Protein AF-A0A161JR13-F1 (afdb_monomer_lite)

Secondary structure (DSSP, 8-state):
----PPPHHHHHTSSS-HHHHHHHHHHHHTT---HHHHTTT--HHHHHHHHHHHHTT--HHHHSSSS-HHHHHHHHHHHHTT--GGGGGGTSPPTT------HHHHHHHHHHHTTS--TT--GGGS-GGGHHHHHHHHHTT---HHHHTTGGG--HHHHHHHHHHHHTT---HHHHTTSS-HHHHHHHHHTTTTS-HHHHHHHT--TTS-HHHHHHHHHHHHHT-HHHHT-B-TTS-BSS-HHHHHHHHHHHHHT--GGGT--TTS-HHHHHHHHHHHHHHHHHHHHHTTTS--------PPP-

Organism: Bacillus thuringiensis subsp. israelensis (NCBI:txid1430)

Structure (mmCIF, N/CA/C/O backbone):
data_AF-A0A161JR13-F1
#
_entry.id   AF-A0A161JR13-F1
#
loop_
_atom_site.group_PDB
_atom_site.id
_atom_site.type_symbol
_atom_site.label_atom_id
_atom_site.label_alt_id
_atom_site.label_comp_id
_atom_site.label_asym_id
_atom_site.label_entity_id
_atom_site.label_seq_id
_atom_site.pdbx_PDB_ins_code
_atom_site.Cartn_x
_atom_site.Cartn_y
_atom_site.Cartn_z
_atom_site.occupancy
_atom_site.B_iso_or_equiv
_atom_site.auth_seq_id
_atom_site.auth_comp_id
_atom_site.auth_asym_id
_atom_site.auth_atom_id
_atom_site.pdbx_PDB_model_num
ATOM 1 N N . MET A 1 1 ? 29.894 13.224 -41.207 1.00 33.03 1 MET A N 1
ATOM 2 C CA . MET A 1 1 ? 31.017 12.339 -41.587 1.00 33.03 1 MET A CA 1
ATOM 3 C C . MET A 1 1 ? 30.512 10.911 -41.505 1.00 33.03 1 MET A C 1
ATOM 5 O O . MET A 1 1 ? 30.133 10.493 -40.419 1.00 33.03 1 MET A O 1
ATOM 9 N N . SER A 1 2 ? 30.407 10.229 -42.647 1.00 42.47 2 SER A N 1
ATOM 10 C CA . SER A 1 2 ? 29.948 8.837 -42.733 1.00 42.47 2 SER A CA 1
ATOM 11 C C . SER A 1 2 ? 30.918 7.950 -41.955 1.00 42.47 2 SER A C 1
ATOM 13 O O . SER A 1 2 ? 32.091 7.878 -42.321 1.00 42.47 2 SER A O 1
ATOM 15 N N . ARG A 1 3 ? 30.473 7.347 -40.848 1.00 52.91 3 ARG A N 1
ATOM 16 C CA . ARG A 1 3 ? 31.276 6.344 -40.135 1.00 52.91 3 ARG A CA 1
ATOM 17 C C . ARG A 1 3 ? 31.379 5.094 -41.019 1.00 52.91 3 ARG A C 1
ATOM 19 O O . ARG A 1 3 ? 30.402 4.784 -41.701 1.00 52.91 3 ARG A O 1
ATOM 26 N N . PRO A 1 4 ? 32.536 4.416 -41.070 1.00 52.09 4 PRO A N 1
ATOM 27 C CA . PRO A 1 4 ? 32.671 3.210 -41.871 1.00 52.09 4 PRO A CA 1
ATOM 28 C C . PRO A 1 4 ? 31.849 2.097 -41.215 1.00 52.09 4 PRO A C 1
ATOM 30 O O . PRO A 1 4 ? 32.195 1.610 -40.141 1.00 52.09 4 PRO A O 1
ATOM 33 N N . THR A 1 5 ? 30.741 1.722 -41.847 1.00 67.44 5 THR A N 1
ATOM 34 C CA . THR A 1 5 ? 30.033 0.479 -41.549 1.00 67.44 5 THR A CA 1
ATOM 35 C C . THR A 1 5 ? 30.890 -0.684 -42.045 1.00 67.44 5 THR A C 1
ATOM 37 O O . THR A 1 5 ? 31.367 -0.656 -43.180 1.00 67.44 5 THR A O 1
ATOM 40 N N . LEU A 1 6 ? 31.124 -1.694 -41.197 1.00 80.06 6 LEU A N 1
ATOM 41 C CA . LEU A 1 6 ? 31.813 -2.913 -41.632 1.00 80.06 6 LEU A CA 1
ATOM 42 C C . LEU A 1 6 ? 31.031 -3.562 -42.778 1.00 80.06 6 LEU A C 1
ATOM 44 O O . LEU A 1 6 ? 29.803 -3.652 -42.733 1.00 80.06 6 LEU A O 1
ATOM 48 N N . THR A 1 7 ? 31.745 -4.036 -43.792 1.00 84.44 7 THR A N 1
ATOM 49 C CA . THR A 1 7 ? 31.162 -4.846 -44.861 1.00 84.44 7 THR A CA 1
ATOM 50 C C . THR A 1 7 ? 30.801 -6.243 -44.356 1.00 84.44 7 THR A C 1
ATOM 52 O O . THR A 1 7 ? 31.351 -6.730 -43.369 1.00 84.44 7 THR A O 1
ATOM 55 N N . PHE A 1 8 ? 29.914 -6.934 -45.074 1.00 82.06 8 PHE A N 1
ATOM 56 C CA . PHE A 1 8 ? 29.514 -8.308 -44.748 1.00 82.06 8 PHE A CA 1
ATOM 57 C C . PHE A 1 8 ? 30.720 -9.251 -44.550 1.00 82.06 8 PHE A C 1
ATOM 59 O O . PHE A 1 8 ? 30.793 -9.982 -43.567 1.00 82.06 8 PHE A O 1
ATOM 66 N N . PHE A 1 9 ? 31.720 -9.169 -45.435 1.00 85.62 9 PHE A N 1
ATOM 67 C CA . PHE A 1 9 ? 32.934 -9.989 -45.355 1.00 85.62 9 PHE A CA 1
ATOM 68 C C . PHE A 1 9 ? 33.847 -9.628 -44.179 1.00 85.62 9 PHE A C 1
ATOM 70 O O . PHE A 1 9 ? 34.607 -10.475 -43.712 1.00 85.62 9 PHE A O 1
ATOM 77 N N . GLU A 1 10 ? 33.826 -8.375 -43.727 1.00 89.44 10 GLU A N 1
ATOM 78 C CA . GLU A 1 10 ? 34.571 -7.952 -42.540 1.00 89.44 10 GLU A CA 1
ATOM 79 C C . GLU A 1 10 ? 33.881 -8.434 -41.264 1.00 89.44 10 GLU A C 1
ATOM 81 O O . GLU A 1 10 ? 34.573 -8.877 -40.352 1.00 89.44 10 GLU A O 1
ATOM 86 N N . ILE A 1 11 ? 32.542 -8.428 -41.228 1.00 88.81 11 ILE A N 1
ATOM 87 C CA . ILE A 1 11 ? 31.750 -8.967 -40.111 1.00 88.81 11 ILE A CA 1
ATOM 88 C C . ILE A 1 11 ? 32.035 -10.462 -39.914 1.00 88.81 11 ILE A C 1
ATOM 90 O O . ILE A 1 11 ? 32.276 -10.894 -38.789 1.00 88.81 11 ILE A O 1
ATOM 94 N N . ASP A 1 12 ? 32.077 -11.249 -40.993 1.00 89.00 12 ASP A N 1
ATOM 95 C CA . ASP A 1 12 ? 32.326 -12.698 -40.915 1.00 89.00 12 ASP A CA 1
ATOM 96 C C . ASP A 1 12 ? 33.702 -13.048 -40.331 1.00 89.00 12 ASP A C 1
ATOM 98 O O . ASP A 1 12 ? 33.854 -14.078 -39.667 1.00 89.00 12 ASP A O 1
ATOM 102 N N . LYS A 1 13 ? 34.691 -12.172 -40.550 1.00 91.94 13 LYS A N 1
ATOM 103 C CA . LYS A 1 13 ? 36.068 -12.323 -40.062 1.00 91.94 13 LYS A CA 1
ATOM 104 C C . LYS A 1 13 ? 36.253 -11.907 -38.602 1.00 91.94 13 LYS A C 1
ATOM 106 O O . LYS A 1 13 ? 37.342 -12.114 -38.070 1.00 91.94 13 LYS A O 1
ATOM 111 N N . LEU A 1 14 ? 35.246 -11.305 -37.965 1.00 90.50 14 LEU A N 1
ATOM 112 C CA . LEU A 1 14 ? 35.330 -10.937 -36.554 1.00 90.50 14 LEU A CA 1
ATOM 113 C C . LEU A 1 14 ? 35.390 -12.189 -35.674 1.00 90.50 14 LEU A C 1
ATOM 115 O O . LEU A 1 14 ? 34.639 -13.145 -35.871 1.00 90.50 14 LEU A O 1
ATOM 119 N N . ASP A 1 15 ? 36.253 -12.151 -34.665 1.00 92.62 15 ASP A N 1
ATOM 120 C CA . ASP A 1 15 ? 36.357 -13.194 -33.645 1.00 92.62 15 ASP A CA 1
ATOM 121 C C . ASP A 1 15 ? 35.357 -12.929 -32.507 1.00 92.62 15 ASP A C 1
ATOM 123 O O . ASP A 1 15 ? 35.707 -12.459 -31.426 1.00 92.62 15 ASP A O 1
ATOM 127 N N . ILE A 1 16 ? 34.072 -13.122 -32.812 1.00 92.69 16 ILE A N 1
ATOM 128 C CA . ILE A 1 16 ? 32.933 -12.944 -31.899 1.00 92.69 16 ILE A CA 1
ATOM 129 C C . ILE A 1 16 ? 31.911 -14.067 -32.114 1.00 92.69 16 ILE A C 1
ATOM 131 O O . ILE A 1 16 ? 31.977 -14.796 -33.107 1.00 92.69 16 ILE A O 1
ATOM 135 N N . ASP A 1 17 ? 30.948 -14.197 -31.202 1.00 93.88 17 ASP A N 1
ATOM 136 C CA . ASP A 1 17 ? 29.891 -15.201 -31.314 1.00 93.88 17 ASP A CA 1
ATOM 137 C C . ASP A 1 17 ? 28.995 -14.979 -32.548 1.00 93.88 17 ASP A C 1
ATOM 139 O O . ASP A 1 17 ? 28.769 -13.848 -32.988 1.00 93.88 17 ASP A O 1
ATOM 143 N N . GLU A 1 18 ? 28.464 -16.070 -33.108 1.00 94.50 18 GLU A N 1
ATOM 144 C CA . GLU A 1 18 ? 27.658 -16.008 -34.335 1.00 94.50 18 GLU A CA 1
ATOM 145 C C . GLU A 1 18 ? 26.363 -15.204 -34.169 1.00 94.50 18 GLU A C 1
ATOM 147 O O . GLU A 1 18 ? 25.951 -14.541 -35.117 1.00 94.50 18 GLU A O 1
ATOM 152 N N . LEU A 1 19 ? 25.755 -15.170 -32.975 1.00 94.88 19 LEU A N 1
ATOM 153 C CA . LEU A 1 19 ? 24.549 -14.363 -32.750 1.00 94.88 19 LEU A CA 1
ATOM 154 C C . LEU A 1 19 ? 24.866 -12.866 -32.860 1.00 94.88 19 LEU A C 1
ATOM 156 O O . LEU A 1 19 ? 24.098 -12.108 -33.451 1.00 94.88 19 LEU A O 1
ATOM 160 N N . SER A 1 20 ? 26.014 -12.429 -32.340 1.00 93.62 20 SER A N 1
ATOM 161 C CA . SER A 1 20 ? 26.482 -11.052 -32.512 1.00 93.62 20 SER A CA 1
ATOM 162 C C . SER A 1 20 ? 26.774 -10.740 -33.982 1.00 93.62 20 SER A C 1
ATOM 164 O O . SER A 1 20 ? 26.401 -9.664 -34.452 1.00 93.62 20 SER A O 1
ATOM 166 N N . LYS A 1 21 ? 27.375 -11.673 -34.740 1.00 93.94 21 LYS A N 1
ATOM 167 C CA . LYS A 1 21 ? 27.564 -11.500 -36.194 1.00 93.94 21 LYS A CA 1
ATOM 168 C C . LYS A 1 21 ? 26.235 -11.375 -36.927 1.00 93.94 21 LYS A C 1
ATOM 170 O O . LYS A 1 21 ? 26.106 -10.491 -37.770 1.00 93.94 21 LYS A O 1
ATOM 175 N N . ASP A 1 22 ? 25.242 -12.194 -36.592 1.00 94.31 22 ASP A N 1
ATOM 176 C CA . ASP A 1 22 ? 23.906 -12.120 -37.186 1.00 94.31 22 ASP A CA 1
ATOM 177 C C . ASP A 1 22 ? 23.260 -10.749 -36.967 1.00 94.31 22 ASP A C 1
ATOM 179 O O . ASP A 1 22 ? 22.741 -10.153 -37.912 1.00 94.31 22 ASP A O 1
ATOM 183 N N . GLU A 1 23 ? 23.354 -10.187 -35.760 1.00 95.00 23 GLU A N 1
ATOM 184 C CA . GLU A 1 23 ? 22.830 -8.845 -35.487 1.00 95.00 23 GLU A CA 1
ATOM 185 C C . GLU A 1 23 ? 23.591 -7.748 -36.253 1.00 95.00 23 GLU A C 1
ATOM 187 O O . GLU A 1 23 ? 22.961 -6.811 -36.747 1.00 95.00 23 GLU A O 1
ATOM 192 N N . LEU A 1 24 ? 24.913 -7.874 -36.431 1.00 92.75 24 LEU A N 1
ATOM 193 C CA . LEU A 1 24 ? 25.703 -6.963 -37.274 1.00 92.75 24 LEU A CA 1
ATOM 194 C C . LEU A 1 24 ? 25.325 -7.077 -38.759 1.00 92.75 24 LEU A C 1
ATOM 196 O O . LEU A 1 24 ? 25.174 -6.053 -39.428 1.00 92.75 24 LEU A O 1
ATOM 200 N N . ARG A 1 25 ? 25.125 -8.299 -39.274 1.00 93.00 25 ARG A N 1
ATOM 201 C CA . ARG A 1 25 ? 24.668 -8.549 -40.653 1.00 93.00 25 ARG A CA 1
ATOM 202 C C . ARG A 1 25 ? 23.287 -7.922 -40.876 1.00 93.00 25 ARG A C 1
ATOM 204 O O . ARG A 1 25 ? 23.088 -7.198 -41.849 1.00 93.00 25 ARG A O 1
ATOM 211 N N . LEU A 1 26 ? 22.345 -8.137 -39.953 1.00 92.75 26 LEU A N 1
ATOM 212 C CA . LEU A 1 26 ? 21.012 -7.523 -39.997 1.00 92.75 26 LEU A CA 1
ATOM 213 C C . LEU A 1 26 ? 21.080 -5.993 -39.919 1.00 92.75 26 LEU A C 1
ATOM 215 O O . LEU A 1 26 ? 20.359 -5.308 -40.644 1.00 92.75 26 LEU A O 1
ATOM 219 N N . ALA A 1 27 ? 21.943 -5.443 -39.064 1.00 91.94 27 ALA A N 1
ATOM 220 C CA . ALA A 1 27 ? 22.144 -4.002 -38.965 1.00 91.94 27 ALA A CA 1
ATOM 221 C C . ALA A 1 27 ? 22.689 -3.410 -40.272 1.00 91.94 27 ALA A C 1
ATOM 223 O O . ALA A 1 27 ? 22.165 -2.398 -40.735 1.00 91.94 27 ALA A O 1
ATOM 224 N N . PHE A 1 28 ? 23.652 -4.083 -40.914 1.00 90.00 28 PHE A N 1
ATOM 225 C CA . PHE A 1 28 ? 24.187 -3.697 -42.221 1.00 90.00 28 PHE A CA 1
ATOM 226 C C . PHE A 1 28 ? 23.085 -3.599 -43.287 1.00 90.00 28 PHE A C 1
ATOM 228 O O . PHE A 1 28 ? 22.994 -2.581 -43.969 1.00 90.00 28 PHE A O 1
ATOM 235 N N . PHE A 1 29 ? 22.185 -4.589 -43.377 1.00 88.56 29 PHE A N 1
ATOM 236 C CA . PHE A 1 29 ? 21.048 -4.544 -44.314 1.00 88.56 29 PHE A CA 1
ATOM 237 C C . PHE A 1 29 ? 20.104 -3.357 -44.081 1.00 88.56 29 PHE A C 1
ATOM 239 O O . PHE A 1 29 ? 19.460 -2.886 -45.018 1.00 88.56 29 PHE A O 1
ATOM 246 N N . HIS A 1 30 ? 20.021 -2.864 -42.846 1.00 87.81 30 HIS A N 1
ATOM 247 C CA . HIS A 1 30 ? 19.210 -1.706 -42.477 1.00 87.81 30 HIS A CA 1
ATOM 248 C C . HIS A 1 30 ? 19.998 -0.385 -42.451 1.00 87.81 30 HIS A C 1
ATOM 250 O O . HIS A 1 30 ? 19.433 0.634 -42.060 1.00 87.81 30 HIS A O 1
ATOM 256 N N . ASN A 1 31 ? 21.265 -0.374 -42.887 1.00 88.56 31 ASN A N 1
ATOM 257 C CA . ASN A 1 31 ? 22.181 0.773 -42.804 1.00 88.56 31 ASN A CA 1
ATOM 258 C C . ASN A 1 31 ? 22.361 1.316 -41.371 1.00 88.56 31 ASN A C 1
ATOM 260 O O . ASN A 1 31 ? 22.476 2.523 -41.161 1.00 88.56 31 ASN A O 1
ATOM 264 N N . ILE A 1 32 ? 22.378 0.422 -40.380 1.00 88.94 32 ILE A N 1
ATOM 265 C CA . ILE A 1 32 ? 22.555 0.740 -38.960 1.00 88.94 32 ILE A CA 1
ATOM 266 C C . ILE A 1 32 ? 23.983 0.382 -38.535 1.00 88.94 32 ILE A C 1
ATOM 268 O O . ILE A 1 32 ? 24.434 -0.745 -38.735 1.00 88.94 32 ILE A O 1
ATOM 272 N N . ASP A 1 33 ? 24.685 1.326 -37.907 1.00 87.69 33 ASP A N 1
ATOM 273 C CA . ASP A 1 33 ? 26.024 1.106 -37.350 1.00 87.69 33 ASP A CA 1
ATOM 274 C C . ASP A 1 33 ? 25.940 0.661 -35.881 1.00 87.69 33 ASP A C 1
ATOM 276 O O . ASP A 1 33 ? 25.584 1.439 -34.994 1.00 87.69 33 ASP A O 1
ATOM 280 N N . LEU A 1 34 ? 26.295 -0.600 -35.621 1.00 89.00 34 LEU A N 1
ATOM 281 C CA . LEU A 1 34 ? 26.358 -1.168 -34.272 1.00 89.00 34 LEU A CA 1
ATOM 282 C C . LEU A 1 34 ? 27.782 -1.308 -33.717 1.00 89.00 34 LEU A C 1
ATOM 284 O O . LEU A 1 34 ? 27.950 -1.761 -32.582 1.00 89.00 34 LEU A O 1
ATOM 288 N N . ILE A 1 35 ? 28.814 -0.909 -34.466 1.00 87.25 35 ILE A N 1
ATOM 289 C CA . ILE A 1 35 ? 30.220 -1.133 -34.090 1.00 87.25 35 ILE A CA 1
ATOM 290 C C . ILE A 1 35 ? 30.572 -0.414 -32.791 1.00 87.25 35 ILE A C 1
ATOM 292 O O . ILE A 1 35 ? 31.299 -0.946 -31.951 1.00 87.25 35 ILE A O 1
ATOM 296 N N . TYR A 1 36 ? 29.998 0.770 -32.577 1.00 85.56 36 TYR A N 1
ATOM 297 C CA . TYR A 1 36 ? 30.134 1.488 -31.314 1.00 85.56 36 TYR A CA 1
ATOM 298 C C . TYR A 1 36 ? 29.682 0.644 -30.108 1.00 85.56 36 TYR A C 1
ATOM 300 O O . TYR A 1 36 ? 30.386 0.593 -29.099 1.00 85.56 36 TYR A O 1
ATOM 308 N N . TYR A 1 37 ? 28.536 -0.036 -30.213 1.00 86.62 37 TYR A N 1
ATOM 309 C CA . TYR A 1 37 ? 27.986 -0.863 -29.136 1.00 86.62 37 TYR A CA 1
ATOM 310 C C . TYR A 1 37 ? 28.765 -2.171 -28.982 1.00 86.62 37 TYR A C 1
ATOM 312 O O . TYR A 1 37 ? 29.063 -2.568 -27.857 1.00 86.62 37 TYR A O 1
ATOM 320 N N . LEU A 1 38 ? 29.184 -2.789 -30.089 1.00 88.62 38 LEU A N 1
ATOM 321 C CA . LEU A 1 38 ? 30.052 -3.968 -30.066 1.00 88.62 38 LEU A CA 1
ATOM 322 C C . LEU A 1 38 ? 31.357 -3.683 -29.304 1.00 88.62 38 LEU A C 1
ATOM 324 O O . LEU A 1 38 ? 31.704 -4.408 -28.375 1.00 88.62 38 LEU A O 1
ATOM 328 N N . ASN A 1 39 ? 32.022 -2.564 -29.607 1.00 88.38 39 ASN A N 1
ATOM 329 C CA . ASN A 1 39 ? 33.262 -2.143 -28.942 1.00 88.38 39 ASN A CA 1
ATOM 330 C C . ASN A 1 39 ? 33.081 -1.829 -27.446 1.00 88.38 39 ASN A C 1
ATOM 332 O O . ASN A 1 39 ? 34.057 -1.769 -26.699 1.00 88.38 39 ASN A O 1
ATOM 336 N N . LYS A 1 40 ? 31.841 -1.622 -26.988 1.00 86.81 40 LYS A N 1
ATOM 337 C CA . LYS A 1 40 ? 31.489 -1.486 -25.566 1.00 86.81 40 LYS A CA 1
ATOM 338 C C . LYS A 1 40 ? 31.205 -2.831 -24.885 1.00 86.81 40 LYS A C 1
ATOM 340 O O . LYS A 1 40 ? 30.760 -2.826 -23.739 1.00 86.81 40 LYS A O 1
ATOM 345 N N . GLY A 1 41 ? 31.455 -3.954 -25.562 1.00 87.69 41 GLY A N 1
ATOM 346 C CA . GLY A 1 41 ? 31.274 -5.303 -25.027 1.00 87.69 41 GLY A CA 1
ATOM 347 C C . GLY A 1 41 ? 29.808 -5.704 -24.870 1.00 87.69 41 GLY A C 1
ATOM 348 O O . GLY A 1 41 ? 29.474 -6.445 -23.949 1.00 87.69 41 GLY A O 1
ATOM 349 N N . LYS A 1 42 ? 28.914 -5.165 -25.709 1.00 89.19 42 LYS A N 1
ATOM 350 C CA . LYS A 1 42 ? 27.488 -5.513 -25.671 1.00 89.19 42 LYS A CA 1
ATOM 351 C C . LYS A 1 42 ? 27.264 -6.922 -26.223 1.00 89.19 42 LYS A C 1
ATOM 353 O O . LYS A 1 42 ? 27.872 -7.292 -27.221 1.00 89.19 42 LYS A O 1
ATOM 358 N N . THR A 1 43 ? 26.383 -7.687 -25.580 1.00 92.44 43 THR A N 1
ATOM 359 C CA . THR A 1 43 ? 26.017 -9.044 -26.026 1.00 92.44 43 THR A CA 1
ATOM 360 C C . THR A 1 43 ? 25.118 -9.003 -27.264 1.00 92.44 43 THR A C 1
ATOM 362 O O . THR A 1 43 ? 24.496 -7.975 -27.539 1.00 92.44 43 THR A O 1
ATOM 365 N N . ALA A 1 44 ? 24.966 -10.129 -27.966 1.00 91.88 44 ALA A N 1
ATOM 366 C CA . ALA A 1 44 ? 24.052 -10.249 -29.105 1.00 91.88 44 ALA A CA 1
ATOM 367 C C . ALA A 1 44 ? 22.620 -9.771 -28.788 1.00 91.88 44 ALA A C 1
ATOM 369 O O . ALA A 1 44 ? 22.037 -8.998 -29.544 1.00 91.88 44 ALA A O 1
ATOM 370 N N . GLU A 1 45 ? 22.065 -10.148 -27.630 1.00 90.56 45 GLU A N 1
ATOM 371 C CA . GLU A 1 45 ? 20.731 -9.699 -27.194 1.00 90.56 45 GLU A CA 1
ATOM 372 C C . GLU A 1 45 ? 20.648 -8.178 -27.031 1.00 90.56 45 GLU A C 1
ATOM 374 O O . GLU A 1 45 ? 19.651 -7.552 -27.391 1.00 90.56 45 GLU A O 1
ATOM 379 N N . GLN A 1 46 ? 21.712 -7.565 -26.514 1.00 91.38 46 GLN A N 1
ATOM 380 C CA . GLN A 1 46 ? 21.778 -6.118 -26.362 1.00 91.38 46 GLN A CA 1
ATOM 381 C C . GLN A 1 46 ? 21.879 -5.448 -27.731 1.00 91.38 46 GLN A C 1
ATOM 383 O O . GLN A 1 46 ? 21.101 -4.537 -28.008 1.00 91.38 46 GLN A O 1
ATOM 388 N N . LEU A 1 47 ? 22.782 -5.919 -28.600 1.00 91.81 47 LEU A N 1
ATOM 389 C CA . LEU A 1 47 ? 22.939 -5.430 -29.975 1.00 91.81 47 LEU A CA 1
ATOM 390 C C . LEU A 1 47 ? 21.620 -5.493 -30.746 1.00 91.81 47 LEU A C 1
ATOM 392 O O . LEU A 1 47 ? 21.262 -4.526 -31.416 1.00 91.81 47 LEU A O 1
ATOM 396 N N . ARG A 1 48 ? 20.859 -6.577 -30.573 1.00 92.38 48 ARG A N 1
ATOM 397 C CA . ARG A 1 48 ? 19.510 -6.723 -31.116 1.00 92.38 48 ARG A CA 1
ATOM 398 C C . ARG A 1 48 ? 18.573 -5.613 -30.650 1.00 92.38 48 ARG A C 1
ATOM 400 O O . ARG A 1 48 ? 17.888 -5.013 -31.474 1.00 92.38 48 ARG A O 1
ATOM 407 N N . GLU A 1 49 ? 18.525 -5.318 -29.352 1.00 91.06 49 GLU A N 1
ATOM 408 C CA . GLU A 1 49 ? 17.663 -4.250 -28.827 1.00 91.06 49 GLU A CA 1
ATOM 409 C C . GLU A 1 49 ? 18.077 -2.867 -29.352 1.00 91.06 49 GLU A C 1
ATOM 411 O O . GLU A 1 49 ? 17.204 -2.109 -29.781 1.00 91.06 49 GLU A O 1
ATOM 416 N N . TYR A 1 50 ? 19.382 -2.563 -29.409 1.00 90.44 50 TYR A N 1
ATOM 417 C CA . TYR A 1 50 ? 19.884 -1.327 -30.030 1.00 90.44 50 TYR A CA 1
ATOM 418 C C . TYR A 1 50 ? 19.484 -1.248 -31.508 1.00 90.44 50 TYR A C 1
ATOM 420 O O . TYR A 1 50 ? 18.928 -0.239 -31.940 1.00 90.44 50 TYR A O 1
ATOM 428 N N . ARG A 1 51 ? 19.690 -2.326 -32.277 1.00 92.38 51 ARG A N 1
ATOM 429 C CA . ARG A 1 51 ? 19.326 -2.393 -33.698 1.00 92.38 51 ARG A CA 1
ATOM 430 C C . ARG A 1 51 ? 17.851 -2.106 -33.913 1.00 92.38 51 ARG A C 1
ATOM 432 O O . ARG A 1 51 ? 17.511 -1.245 -34.717 1.00 92.38 51 ARG A O 1
ATOM 439 N N . ILE A 1 52 ? 16.976 -2.822 -33.207 1.00 91.44 52 ILE A N 1
ATOM 440 C CA . ILE A 1 52 ? 15.530 -2.689 -33.399 1.00 91.44 52 ILE A CA 1
ATOM 441 C C . ILE A 1 52 ? 15.067 -1.304 -32.928 1.00 91.44 52 ILE A C 1
ATOM 443 O O . ILE A 1 52 ? 14.183 -0.730 -33.559 1.00 91.44 52 ILE A O 1
ATOM 447 N N . ALA A 1 53 ? 15.656 -0.735 -31.869 1.00 90.62 53 ALA A N 1
ATOM 448 C CA . ALA A 1 53 ? 15.345 0.627 -31.430 1.00 90.62 53 ALA A CA 1
ATOM 449 C C . ALA A 1 53 ? 15.678 1.674 -32.509 1.00 90.62 53 ALA A C 1
ATOM 451 O O . ALA A 1 53 ? 14.801 2.465 -32.859 1.00 90.62 53 ALA A O 1
ATOM 452 N N . ILE A 1 54 ? 16.887 1.623 -33.088 1.00 90.69 54 ILE A N 1
ATOM 453 C CA . ILE A 1 54 ? 17.308 2.516 -34.184 1.00 90.69 54 ILE A CA 1
ATOM 454 C C . ILE A 1 54 ? 16.404 2.310 -35.406 1.00 90.69 54 ILE A C 1
ATOM 456 O O . ILE A 1 54 ? 15.858 3.265 -35.952 1.00 90.69 54 ILE A O 1
ATOM 460 N N . GLN A 1 55 ? 16.177 1.053 -35.793 1.00 91.12 55 GLN A N 1
ATOM 461 C CA . GLN A 1 55 ? 15.337 0.689 -36.936 1.00 91.12 55 GLN A CA 1
ATOM 462 C C . GLN A 1 55 ? 13.889 1.177 -36.790 1.00 91.12 55 GLN A C 1
ATOM 464 O O . GLN A 1 55 ? 13.255 1.528 -37.782 1.00 91.12 55 GLN A O 1
ATOM 469 N N . SER A 1 56 ? 13.361 1.191 -35.564 1.00 88.88 56 SER A N 1
ATOM 470 C CA . SER A 1 56 ? 11.992 1.634 -35.278 1.00 88.88 56 SER A CA 1
ATOM 471 C C . SER A 1 56 ? 11.851 3.160 -35.253 1.00 88.88 56 SER A C 1
ATOM 473 O O . SER A 1 56 ? 10.733 3.643 -35.105 1.00 88.88 56 SER A O 1
ATOM 475 N N . GLY A 1 57 ? 12.946 3.920 -35.386 1.00 88.25 57 GLY A N 1
ATOM 476 C CA . GLY A 1 57 ? 12.929 5.385 -35.386 1.00 88.25 57 GLY A CA 1
ATOM 477 C C . GLY A 1 57 ? 12.899 6.022 -33.995 1.00 88.25 57 GLY A C 1
ATOM 478 O O . GLY A 1 57 ? 12.486 7.173 -33.868 1.00 88.25 57 GLY A O 1
ATOM 479 N N . VAL A 1 58 ? 13.323 5.301 -32.948 1.00 88.50 58 VAL A N 1
ATOM 480 C CA . VAL A 1 58 ? 13.540 5.912 -31.627 1.00 88.50 58 VAL A CA 1
ATOM 481 C C . VAL A 1 58 ? 14.630 6.983 -31.762 1.00 88.50 58 VAL A C 1
ATOM 483 O O . VAL A 1 58 ? 15.681 6.721 -32.340 1.00 88.50 58 VAL A O 1
ATOM 486 N N . ASP A 1 59 ? 14.380 8.184 -31.235 1.00 85.75 59 ASP A N 1
ATOM 487 C CA . ASP A 1 59 ? 15.321 9.314 -31.289 1.00 85.75 59 ASP A CA 1
ATOM 488 C C . ASP A 1 59 ? 16.696 8.918 -30.708 1.00 85.75 59 ASP A C 1
ATOM 490 O O . ASP A 1 59 ? 16.784 8.320 -29.629 1.00 85.75 59 ASP A O 1
ATOM 494 N N . GLU A 1 60 ? 17.767 9.240 -31.445 1.00 80.38 60 GLU A N 1
ATOM 495 C CA . GLU A 1 60 ? 19.156 8.917 -31.099 1.00 80.38 60 GLU A CA 1
ATOM 496 C C . GLU A 1 60 ? 19.538 9.428 -29.707 1.00 80.38 60 GLU A C 1
ATOM 498 O O . GLU A 1 60 ? 20.329 8.775 -29.017 1.00 80.38 60 GLU A O 1
ATOM 503 N N . ASP A 1 61 ? 18.938 10.541 -29.267 1.00 82.31 61 ASP A N 1
ATOM 504 C CA . ASP A 1 61 ? 19.105 11.088 -27.920 1.00 82.31 61 ASP A CA 1
ATOM 505 C C . ASP A 1 61 ? 18.775 10.060 -26.836 1.00 82.31 61 ASP A C 1
ATOM 507 O O . ASP A 1 61 ? 19.426 10.058 -25.794 1.00 82.31 61 ASP A O 1
ATOM 511 N N . PHE A 1 62 ? 17.782 9.191 -27.063 1.00 82.25 62 PHE A N 1
ATOM 512 C CA . PHE A 1 62 ? 17.367 8.152 -26.119 1.00 82.25 62 PHE A CA 1
ATOM 513 C C . PHE A 1 62 ? 18.212 6.879 -26.225 1.00 82.25 62 PHE A C 1
ATOM 515 O O . PHE A 1 62 ? 18.382 6.170 -25.233 1.00 82.25 62 PHE A O 1
ATOM 522 N N . ILE A 1 63 ? 18.752 6.585 -27.408 1.00 80.50 63 ILE A N 1
ATOM 523 C CA . ILE A 1 63 ? 19.550 5.378 -27.671 1.00 80.50 63 ILE A CA 1
ATOM 524 C C . ILE A 1 63 ? 20.985 5.552 -27.162 1.00 80.50 63 ILE A C 1
ATOM 526 O O . ILE A 1 63 ? 21.571 4.628 -26.596 1.00 80.50 63 ILE A O 1
ATOM 530 N N . ASN A 1 64 ? 21.543 6.753 -27.323 1.00 74.12 64 ASN A N 1
ATOM 531 C CA . ASN A 1 64 ? 22.908 7.096 -26.919 1.00 74.12 64 ASN A CA 1
ATOM 532 C C . ASN A 1 64 ? 23.018 7.563 -25.462 1.00 74.12 64 ASN A C 1
ATOM 534 O O . ASN A 1 64 ? 24.068 8.053 -25.032 1.00 74.12 64 ASN A O 1
ATOM 538 N N . LEU A 1 65 ? 21.953 7.402 -24.677 1.00 70.31 65 LEU A N 1
ATOM 539 C CA . LEU A 1 65 ? 22.013 7.617 -23.241 1.00 70.31 65 LEU A CA 1
ATOM 540 C C . LEU A 1 65 ? 23.024 6.658 -22.605 1.00 70.31 65 LEU A C 1
ATOM 542 O O . LEU A 1 65 ? 23.113 5.482 -22.954 1.00 70.31 65 LEU A O 1
ATOM 546 N N . HIS A 1 66 ? 23.744 7.150 -21.597 1.00 73.56 66 HIS A N 1
ATOM 547 C CA . HIS A 1 66 ? 24.590 6.326 -20.729 1.00 73.56 66 HIS A CA 1
ATOM 548 C C . HIS A 1 66 ? 23.718 5.545 -19.729 1.00 73.56 66 HIS A C 1
ATOM 550 O O . HIS A 1 66 ? 23.834 5.721 -18.514 1.00 73.56 66 HIS A O 1
ATOM 556 N N . VAL A 1 67 ? 22.797 4.747 -20.264 1.00 76.75 67 VAL A N 1
ATOM 557 C CA . VAL A 1 67 ? 21.847 3.886 -19.552 1.00 76.75 67 VAL A CA 1
ATOM 558 C C . VAL A 1 67 ? 21.997 2.457 -20.061 1.00 76.75 67 VAL A C 1
ATOM 560 O O . VAL A 1 67 ? 22.472 2.218 -21.177 1.00 76.75 67 VAL A O 1
ATOM 563 N N . GLY A 1 68 ? 21.618 1.489 -19.240 1.00 82.44 68 GLY A N 1
ATOM 564 C CA . GLY A 1 68 ? 21.600 0.094 -19.640 1.00 82.44 68 GLY A CA 1
ATOM 565 C C . GLY A 1 68 ? 20.585 -0.216 -20.734 1.00 82.44 68 GLY A C 1
ATOM 566 O O . GLY A 1 68 ? 19.638 0.518 -21.023 1.00 82.44 68 GLY A O 1
ATOM 567 N N . TRP A 1 69 ? 20.811 -1.369 -21.353 1.00 84.94 69 TRP A N 1
ATOM 568 C CA . TRP A 1 69 ? 20.045 -1.863 -22.491 1.00 84.94 69 TRP A CA 1
ATOM 569 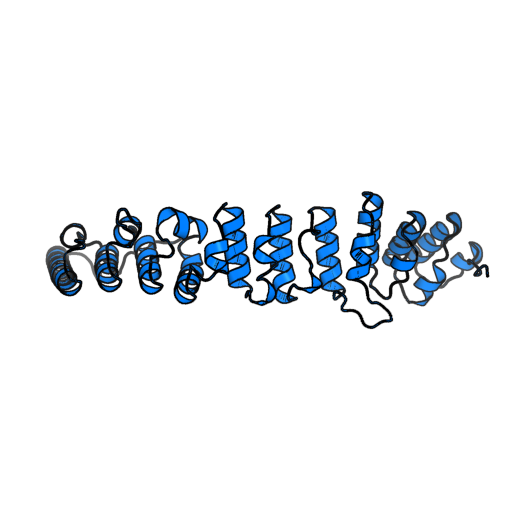C C . TRP A 1 69 ? 18.569 -2.131 -22.149 1.00 84.94 69 TRP A C 1
ATOM 571 O O . TRP A 1 69 ? 17.712 -2.009 -23.021 1.00 84.94 69 TRP A O 1
ATOM 581 N N . GLU A 1 70 ? 18.250 -2.456 -20.889 1.00 89.69 70 GLU A N 1
ATOM 582 C CA . GLU A 1 70 ? 16.869 -2.697 -20.452 1.00 89.69 70 GLU A CA 1
ATOM 583 C C . GLU A 1 70 ? 16.006 -1.442 -20.594 1.00 89.69 70 GLU A C 1
ATOM 585 O O . GLU A 1 70 ? 14.880 -1.518 -21.084 1.00 89.69 70 GLU A O 1
ATOM 590 N N . VAL A 1 71 ? 16.546 -0.272 -20.236 1.00 90.38 71 VAL A N 1
ATOM 591 C CA . VAL A 1 71 ? 15.862 1.014 -20.427 1.00 90.38 71 VAL A CA 1
ATOM 592 C C . VAL A 1 71 ? 15.533 1.211 -21.906 1.00 90.38 71 VAL A C 1
ATOM 594 O O . VAL A 1 71 ? 14.396 1.532 -22.243 1.00 90.38 71 VAL A O 1
ATOM 597 N N . ILE A 1 72 ? 16.493 0.944 -22.793 1.00 89.31 72 ILE A N 1
ATOM 598 C CA . ILE A 1 72 ? 16.329 1.086 -24.249 1.00 89.31 72 ILE A CA 1
ATOM 599 C C . ILE A 1 72 ? 15.262 0.128 -24.776 1.00 89.31 72 ILE A C 1
ATOM 601 O O . ILE A 1 72 ? 14.398 0.539 -25.551 1.00 89.31 72 ILE A O 1
ATOM 605 N N . ARG A 1 73 ? 15.258 -1.119 -24.297 1.00 91.62 73 ARG A N 1
ATOM 606 C CA . ARG A 1 73 ? 14.217 -2.100 -24.615 1.00 91.62 73 ARG A CA 1
ATOM 607 C C . ARG A 1 73 ? 12.825 -1.570 -24.270 1.00 91.62 73 ARG A C 1
ATOM 609 O O . ARG A 1 73 ? 11.928 -1.638 -25.108 1.00 91.62 73 ARG A O 1
ATOM 616 N N . TYR A 1 74 ? 12.628 -1.013 -23.074 1.00 93.12 74 TYR A N 1
ATOM 617 C CA . TYR A 1 74 ? 11.322 -0.471 -22.686 1.00 93.12 74 TYR A CA 1
ATOM 618 C C . TYR A 1 74 ? 10.951 0.811 -23.446 1.00 93.12 74 TYR A C 1
ATOM 620 O O . TYR A 1 74 ? 9.797 0.957 -23.847 1.00 93.12 74 TYR A O 1
ATOM 628 N N . ILE A 1 75 ? 11.910 1.705 -23.707 1.00 91.44 75 ILE A N 1
ATOM 629 C CA . ILE A 1 75 ? 11.699 2.899 -24.544 1.00 91.44 75 ILE A CA 1
ATOM 630 C C . ILE A 1 75 ? 11.219 2.497 -25.940 1.00 91.44 75 ILE A C 1
ATOM 632 O O . ILE A 1 75 ? 10.224 3.029 -26.431 1.00 91.44 75 ILE A O 1
ATOM 636 N N . ARG A 1 76 ? 11.882 1.516 -26.557 1.00 92.62 76 ARG A N 1
ATOM 637 C CA . ARG A 1 76 ? 11.477 0.950 -27.846 1.00 92.62 76 ARG A CA 1
ATOM 638 C C . ARG A 1 76 ? 10.062 0.380 -27.789 1.00 92.62 76 ARG A C 1
ATOM 640 O O . ARG A 1 76 ? 9.270 0.626 -28.692 1.00 92.62 76 ARG A O 1
ATOM 647 N N . MET A 1 77 ? 9.729 -0.386 -26.750 1.00 92.88 77 MET A N 1
ATOM 648 C CA . MET A 1 77 ? 8.383 -0.951 -26.601 1.00 92.88 77 MET A CA 1
ATOM 649 C C . MET A 1 77 ? 7.309 0.143 -26.506 1.00 92.88 77 MET A C 1
ATOM 651 O O . MET A 1 77 ? 6.275 0.022 -27.158 1.00 92.88 77 MET A O 1
ATOM 655 N N . LEU A 1 78 ? 7.576 1.223 -25.766 1.00 92.38 78 LEU A N 1
ATOM 656 C CA . LEU A 1 78 ? 6.682 2.379 -25.671 1.00 92.38 78 LEU A CA 1
ATOM 657 C C . LEU A 1 78 ? 6.525 3.097 -27.011 1.00 92.38 78 LEU A C 1
ATOM 659 O O . LEU A 1 78 ? 5.405 3.390 -27.429 1.00 92.38 78 LEU A O 1
ATOM 663 N N . HIS A 1 79 ? 7.632 3.333 -27.712 1.00 91.50 79 HIS A N 1
ATOM 664 C CA . HIS A 1 79 ? 7.609 3.936 -29.040 1.00 91.50 79 HIS A CA 1
ATOM 665 C C . HIS A 1 79 ? 6.760 3.111 -30.019 1.00 91.50 79 HIS A C 1
ATOM 667 O O . HIS A 1 79 ? 5.908 3.654 -30.716 1.00 91.50 79 HIS A O 1
ATOM 673 N N . ASN A 1 80 ? 6.916 1.785 -30.008 1.00 91.56 80 ASN A N 1
ATOM 674 C CA . ASN A 1 80 ? 6.163 0.881 -30.880 1.00 91.56 80 ASN A CA 1
ATOM 675 C C . ASN A 1 80 ? 4.662 0.825 -30.547 1.00 91.56 80 ASN A C 1
ATOM 677 O O . ASN A 1 80 ? 3.860 0.512 -31.421 1.00 91.56 80 ASN A O 1
ATOM 681 N N . GLN A 1 81 ? 4.274 1.140 -29.309 1.00 92.38 81 GLN A N 1
ATOM 682 C CA . GLN A 1 81 ? 2.873 1.331 -28.917 1.00 92.38 81 GLN A CA 1
ATOM 683 C C . GLN A 1 81 ? 2.333 2.733 -29.275 1.00 92.38 81 GLN A C 1
ATOM 685 O O . GLN A 1 81 ? 1.161 3.013 -29.035 1.00 92.38 81 GLN A O 1
ATOM 690 N N . GLY A 1 82 ? 3.159 3.612 -29.854 1.00 90.12 82 GLY A N 1
ATOM 691 C CA . GLY A 1 82 ? 2.773 4.957 -30.287 1.00 90.12 82 GLY A CA 1
ATOM 692 C C . GLY A 1 82 ? 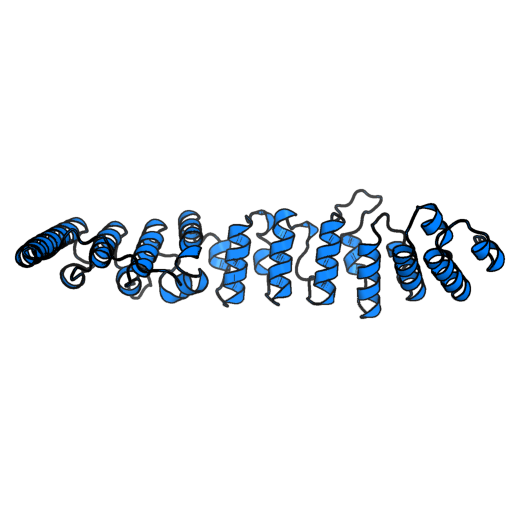2.886 6.038 -29.207 1.00 90.12 82 GLY A C 1
ATOM 693 O O . GLY A 1 82 ? 2.359 7.137 -29.390 1.00 90.12 82 GLY A O 1
ATOM 694 N N . TYR A 1 83 ? 3.556 5.767 -28.082 1.00 89.38 83 TYR A N 1
ATOM 695 C CA . TYR A 1 83 ? 3.752 6.769 -27.032 1.00 89.38 83 TYR A CA 1
ATOM 696 C C . TYR A 1 83 ? 4.775 7.833 -27.443 1.00 89.38 83 TYR A C 1
ATOM 698 O O . TYR A 1 83 ? 5.857 7.529 -27.946 1.00 89.38 83 TYR A O 1
ATOM 706 N N . LYS A 1 84 ? 4.472 9.100 -27.133 1.00 88.50 84 LYS A N 1
ATOM 707 C CA . LYS A 1 84 ? 5.452 10.193 -27.213 1.00 88.50 84 LYS A CA 1
ATOM 708 C C . LYS A 1 84 ? 6.423 10.100 -26.039 1.00 88.50 84 LYS A C 1
ATOM 710 O O . LYS A 1 84 ? 5.996 10.089 -24.889 1.00 88.50 84 LYS A O 1
ATOM 715 N N . LEU A 1 85 ? 7.724 10.083 -26.320 1.00 86.75 85 LEU A N 1
ATOM 716 C CA . LEU A 1 85 ? 8.774 9.850 -25.319 1.00 86.75 85 LEU A CA 1
ATOM 717 C C . LEU A 1 85 ? 9.208 11.111 -24.545 1.00 86.75 85 LEU A C 1
ATOM 719 O O . LEU A 1 85 ? 10.062 11.028 -23.665 1.00 86.75 85 LEU A O 1
ATOM 723 N N . ASP A 1 86 ? 8.618 12.279 -24.820 1.00 85.62 86 ASP A N 1
ATOM 724 C CA . ASP A 1 86 ? 9.024 13.564 -24.222 1.00 85.62 86 ASP A CA 1
ATOM 725 C C . ASP A 1 86 ? 8.982 13.568 -22.690 1.00 85.62 86 ASP A C 1
ATOM 727 O O . ASP A 1 86 ? 9.821 14.196 -22.039 1.00 85.62 86 ASP A O 1
ATOM 731 N N . PHE A 1 87 ? 8.049 12.815 -22.098 1.00 84.31 87 PHE A N 1
ATOM 732 C CA . PHE A 1 87 ? 7.930 12.705 -20.645 1.00 84.31 87 PHE A CA 1
ATOM 733 C C . PHE A 1 87 ? 9.164 12.071 -19.991 1.00 84.31 87 PHE A C 1
ATOM 735 O O . PHE A 1 87 ? 9.391 12.298 -18.806 1.00 84.31 87 PHE A O 1
ATOM 742 N N . LEU A 1 88 ? 9.972 11.306 -20.732 1.00 84.88 88 LEU A N 1
ATOM 743 C CA . LEU A 1 88 ? 11.175 10.664 -20.208 1.00 84.88 88 LEU A CA 1
ATOM 744 C C . LEU A 1 88 ? 12.337 11.628 -20.029 1.00 84.88 88 LEU A C 1
ATOM 746 O O . LEU A 1 88 ? 13.193 11.394 -19.176 1.00 84.88 88 LEU A O 1
ATOM 750 N N . ARG A 1 89 ? 12.346 12.746 -20.763 1.00 85.44 89 ARG A N 1
ATOM 751 C CA . ARG A 1 89 ? 13.442 13.722 -20.713 1.00 85.44 89 ARG A CA 1
ATOM 752 C C . ARG A 1 89 ? 13.656 14.289 -19.305 1.00 85.44 89 ARG A C 1
ATOM 754 O O . ARG A 1 89 ? 14.773 14.675 -18.975 1.00 85.44 89 ARG A O 1
ATOM 761 N N . LYS A 1 90 ? 12.620 14.305 -18.452 1.00 85.81 90 LYS A N 1
ATOM 762 C CA . LYS A 1 90 ? 12.745 14.721 -17.042 1.00 85.81 90 LYS A CA 1
ATOM 763 C C . LYS A 1 90 ? 13.406 13.672 -16.142 1.00 85.81 90 LYS A C 1
ATOM 765 O O . LYS A 1 90 ? 13.962 14.042 -15.121 1.00 85.81 90 LYS A O 1
ATOM 770 N N . TYR A 1 91 ? 13.351 12.390 -16.505 1.00 85.81 91 TYR A N 1
ATOM 771 C CA . TYR A 1 91 ? 13.918 11.290 -15.718 1.00 85.81 91 TYR A CA 1
ATOM 772 C C . TYR A 1 91 ? 15.350 10.929 -16.117 1.00 85.81 91 TYR A C 1
ATOM 774 O O . TYR A 1 91 ? 15.989 10.127 -15.440 1.00 85.81 91 TYR A O 1
ATOM 782 N N . MET A 1 92 ? 15.860 11.513 -17.200 1.00 81.38 92 MET A N 1
ATOM 783 C CA . MET A 1 92 ? 17.155 11.179 -17.782 1.00 81.38 92 MET A CA 1
ATOM 784 C C . MET A 1 92 ? 18.272 12.092 -17.282 1.00 81.38 92 MET A C 1
ATOM 786 O O . MET A 1 92 ? 18.073 13.280 -17.017 1.00 81.38 92 MET A O 1
ATOM 790 N N . LYS A 1 93 ? 19.482 11.530 -17.187 1.00 73.88 93 LYS A N 1
ATOM 791 C CA . LYS A 1 93 ? 20.684 12.265 -16.781 1.00 73.88 93 LYS A CA 1
ATOM 792 C C . LYS A 1 93 ? 20.950 13.402 -17.769 1.00 73.88 93 LYS A C 1
ATOM 794 O O . LYS A 1 93 ? 21.194 13.169 -18.948 1.00 73.88 93 LYS A O 1
ATOM 799 N N . SER A 1 94 ? 20.922 14.636 -17.274 1.00 69.25 94 SER A N 1
ATOM 800 C CA . SER A 1 94 ? 21.263 15.827 -18.053 1.00 69.25 94 SER A CA 1
ATOM 801 C C . SER A 1 94 ? 22.701 16.263 -17.751 1.00 69.25 94 SER A C 1
ATOM 803 O O . SER A 1 94 ? 23.090 16.241 -16.581 1.00 69.25 94 SER A O 1
ATOM 805 N N . PRO A 1 95 ? 23.465 16.773 -18.741 1.00 61.97 95 PRO A N 1
ATOM 806 C CA . PRO A 1 95 ? 24.796 17.350 -18.512 1.00 61.97 95 PRO A CA 1
ATOM 807 C C . PRO A 1 95 ? 24.801 18.477 -17.469 1.00 61.97 95 PRO A C 1
ATOM 809 O O . PRO A 1 95 ? 25.824 18.768 -16.863 1.00 61.97 95 PRO A O 1
ATOM 812 N N . LYS A 1 96 ? 23.641 19.107 -17.243 1.00 65.31 96 LYS A N 1
ATOM 813 C CA . LYS A 1 96 ? 23.446 20.215 -16.300 1.00 65.31 96 LYS A CA 1
ATOM 814 C C . LYS A 1 96 ? 23.210 19.770 -14.845 1.00 65.31 96 LYS A C 1
ATOM 816 O O . LYS A 1 96 ? 22.779 20.590 -14.044 1.00 65.31 96 LYS A O 1
ATOM 821 N N . GLY A 1 97 ? 23.424 18.493 -14.506 1.00 66.38 97 GLY A N 1
ATOM 822 C CA . GLY A 1 97 ? 23.312 17.993 -13.127 1.00 66.38 97 GLY A CA 1
ATOM 823 C C . GLY A 1 97 ? 21.884 17.959 -12.567 1.00 66.38 97 GLY A C 1
ATOM 824 O O . GLY A 1 97 ? 21.695 18.046 -11.358 1.00 66.38 97 GLY A O 1
ATOM 825 N N . LYS A 1 98 ? 20.864 17.865 -13.432 1.00 72.50 98 LYS A N 1
ATOM 826 C CA . LYS A 1 98 ? 19.465 17.736 -12.993 1.00 72.50 98 LYS A CA 1
ATOM 827 C C . LYS A 1 98 ? 19.233 16.395 -12.276 1.00 72.50 98 LYS A C 1
ATOM 829 O O . LYS A 1 98 ? 19.855 15.406 -12.675 1.00 72.50 98 LYS A O 1
ATOM 834 N N . PRO A 1 99 ? 18.323 16.340 -11.281 1.00 74.94 99 PRO A N 1
ATOM 835 C CA . PRO A 1 99 ? 17.925 15.081 -10.663 1.00 74.94 99 PRO A CA 1
ATOM 836 C C . PRO A 1 99 ? 17.340 14.151 -11.729 1.00 74.94 99 PRO A C 1
ATOM 838 O O . PRO A 1 99 ? 16.517 14.564 -12.544 1.00 74.94 99 PRO A O 1
ATOM 841 N N . ALA A 1 100 ? 17.808 12.910 -11.728 1.00 84.31 100 ALA A N 1
ATOM 842 C CA . ALA A 1 100 ? 17.408 11.856 -12.646 1.00 84.31 100 ALA A CA 1
ATOM 843 C C . ALA A 1 100 ? 17.062 10.612 -11.829 1.00 84.31 100 ALA A C 1
ATOM 845 O O . ALA A 1 100 ? 17.560 10.447 -10.713 1.00 84.31 100 ALA A O 1
ATOM 846 N N . LEU A 1 101 ? 16.220 9.741 -12.382 1.00 87.06 101 LEU A N 1
ATOM 847 C CA . LEU A 1 101 ? 15.942 8.468 -11.730 1.00 87.06 101 LEU A CA 1
ATOM 848 C C . LEU A 1 101 ? 17.163 7.557 -11.834 1.00 87.06 101 LEU A C 1
ATOM 850 O O . LEU A 1 101 ? 17.879 7.554 -12.840 1.00 87.06 101 LEU A O 1
ATOM 854 N N . GLU A 1 102 ? 17.374 6.761 -10.790 1.00 87.62 102 GLU A N 1
ATOM 855 C CA . GLU A 1 102 ? 18.255 5.607 -10.895 1.00 87.62 102 GLU A CA 1
ATOM 856 C C . GLU A 1 102 ? 17.717 4.639 -11.954 1.00 87.62 102 GLU A C 1
ATOM 858 O O . GLU A 1 102 ? 16.515 4.572 -12.226 1.00 87.62 102 GLU A O 1
ATOM 863 N N . GLU A 1 103 ? 18.628 3.912 -12.590 1.00 88.06 103 GLU A N 1
ATOM 864 C CA . GLU A 1 103 ? 18.302 3.081 -13.745 1.00 88.06 103 GLU A CA 1
ATOM 865 C C . GLU A 1 103 ? 17.308 1.966 -13.401 1.00 88.06 103 GLU A C 1
ATOM 867 O O . GLU A 1 103 ? 16.352 1.740 -14.140 1.00 88.06 103 GLU A O 1
ATOM 872 N N . ASP A 1 104 ? 17.480 1.331 -12.241 1.00 89.50 104 ASP A N 1
ATOM 873 C CA . ASP A 1 104 ? 16.589 0.287 -11.728 1.00 89.50 104 ASP A CA 1
ATOM 874 C C . ASP A 1 104 ? 15.149 0.797 -11.551 1.00 89.50 104 ASP A C 1
ATOM 876 O O . ASP A 1 104 ? 14.174 0.154 -11.943 1.00 89.50 104 ASP A O 1
ATOM 880 N N . THR A 1 105 ? 15.021 2.002 -11.011 1.00 91.88 105 THR A N 1
ATOM 881 C CA . THR A 1 105 ? 13.767 2.696 -10.752 1.00 91.88 105 THR A CA 1
ATOM 882 C C . THR A 1 105 ? 13.115 3.092 -12.069 1.00 91.88 105 THR A C 1
ATOM 884 O O . THR A 1 105 ? 11.921 2.860 -12.265 1.00 91.88 105 THR A O 1
ATOM 887 N N . LEU A 1 106 ? 13.901 3.626 -13.008 1.00 91.62 106 LEU A N 1
ATOM 888 C CA . LEU A 1 106 ? 13.428 3.977 -14.342 1.00 91.62 106 LEU A CA 1
ATOM 889 C C . LEU A 1 106 ? 12.890 2.748 -15.085 1.00 91.62 106 LEU A C 1
ATOM 891 O O . LEU A 1 106 ? 11.800 2.819 -15.647 1.00 91.62 106 LEU A O 1
ATOM 895 N N . VAL A 1 107 ? 13.597 1.615 -15.039 1.00 92.88 107 VAL A N 1
ATOM 896 C CA . VAL A 1 107 ? 13.136 0.347 -15.627 1.00 92.88 107 VAL A CA 1
ATOM 897 C C . VAL A 1 107 ? 11.772 -0.054 -15.067 1.00 92.88 107 VAL A C 1
ATOM 899 O O . VAL A 1 107 ? 10.854 -0.350 -15.835 1.00 92.88 107 VAL A O 1
ATOM 902 N N . LYS A 1 108 ? 11.602 -0.018 -13.741 1.00 93.69 108 LYS A N 1
ATOM 903 C CA . LYS A 1 108 ? 10.329 -0.363 -13.095 1.00 93.69 108 LYS A CA 1
ATOM 904 C C . LYS A 1 108 ? 9.194 0.572 -13.537 1.00 93.69 108 LYS A C 1
ATOM 906 O O . LYS A 1 108 ? 8.110 0.098 -13.887 1.00 93.69 108 LYS A O 1
ATOM 911 N N . VAL A 1 109 ? 9.446 1.883 -13.585 1.00 92.69 109 VAL A N 1
ATOM 912 C CA . VAL A 1 109 ? 8.464 2.891 -14.025 1.00 92.69 109 VAL A CA 1
ATOM 913 C C . VAL A 1 109 ? 8.079 2.693 -15.491 1.00 92.69 109 VAL A C 1
ATOM 915 O O . VAL A 1 109 ? 6.892 2.685 -15.809 1.00 92.69 109 VAL A O 1
ATOM 918 N N . LEU A 1 110 ? 9.055 2.488 -16.379 1.00 93.06 110 LEU A N 1
ATOM 919 C CA . LEU A 1 110 ? 8.823 2.248 -17.806 1.00 93.06 110 LEU A CA 1
ATOM 920 C C . LEU A 1 110 ? 8.022 0.966 -18.046 1.00 93.06 110 LEU A C 1
ATOM 922 O O . LEU A 1 110 ? 7.060 0.962 -18.814 1.00 93.06 110 LEU A O 1
ATOM 926 N N . LYS A 1 111 ? 8.387 -0.114 -17.347 1.00 93.88 111 LYS A N 1
ATOM 927 C CA . LYS A 1 111 ? 7.667 -1.388 -17.394 1.00 93.88 111 LYS A CA 1
ATOM 928 C C . LYS A 1 111 ? 6.212 -1.225 -16.955 1.00 93.88 111 LYS A C 1
ATOM 930 O O . LYS A 1 111 ? 5.321 -1.781 -17.590 1.00 93.88 111 LYS A O 1
ATOM 935 N N . CYS A 1 112 ? 5.965 -0.458 -15.892 1.00 93.12 112 CYS A N 1
ATOM 936 C CA . CYS A 1 112 ? 4.610 -0.133 -15.453 1.00 93.12 112 CYS A CA 1
ATOM 937 C C . CYS A 1 112 ? 3.867 0.692 -16.520 1.00 93.12 112 CYS A C 1
ATOM 939 O O . CYS A 1 112 ? 2.743 0.341 -16.876 1.00 93.12 112 CYS A O 1
ATOM 941 N N . HIS A 1 113 ? 4.526 1.698 -17.109 1.00 92.94 113 HIS A N 1
ATOM 942 C CA . HIS A 1 113 ? 3.941 2.600 -18.109 1.00 92.94 113 HIS A CA 1
ATOM 943 C C . HIS A 1 113 ? 3.430 1.896 -19.375 1.00 92.94 113 HIS A C 1
ATOM 945 O O . HIS A 1 113 ? 2.453 2.339 -19.967 1.00 92.94 113 HIS A O 1
ATOM 951 N N . LEU A 1 114 ? 4.035 0.766 -19.761 1.00 91.56 114 LEU A N 1
ATOM 952 C CA . LEU A 1 114 ? 3.570 -0.059 -20.888 1.00 91.56 114 LEU A CA 1
ATOM 953 C C . LEU A 1 114 ? 2.156 -0.629 -20.716 1.00 91.56 114 LEU A C 1
ATOM 955 O O . LEU A 1 114 ? 1.5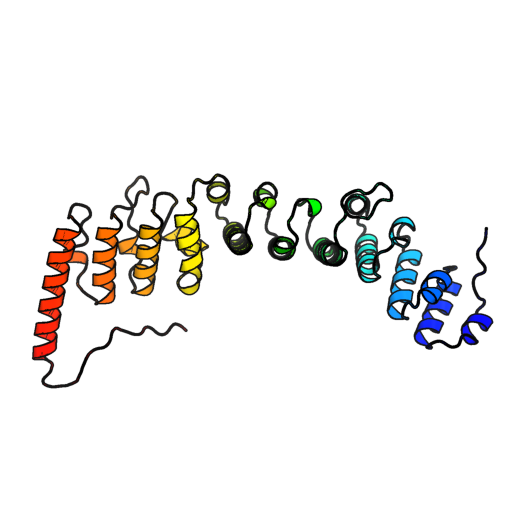51 -1.080 -21.687 1.00 91.56 114 LEU A O 1
ATOM 959 N N . THR A 1 115 ? 1.675 -0.716 -19.476 1.00 90.38 115 THR A N 1
ATOM 960 C CA . THR A 1 115 ? 0.413 -1.396 -19.142 1.00 90.38 115 THR A CA 1
ATOM 961 C C . THR A 1 115 ? -0.548 -0.507 -18.367 1.00 90.38 115 THR A C 1
ATOM 963 O O . THR A 1 115 ? -1.756 -0.695 -18.458 1.00 90.38 115 THR A O 1
ATOM 966 N N . HIS A 1 116 ? -0.027 0.463 -17.619 1.00 90.88 116 HIS A N 1
ATOM 967 C CA . HIS A 1 116 ? -0.794 1.327 -16.734 1.00 90.88 116 HIS A CA 1
ATOM 968 C C . HIS A 1 116 ? -0.307 2.766 -16.859 1.00 90.88 116 HIS A C 1
ATOM 970 O O . HIS A 1 116 ? 0.877 3.026 -17.054 1.00 90.88 116 HIS A O 1
ATOM 976 N N . ASN A 1 117 ? -1.214 3.727 -16.712 1.00 86.12 117 ASN A N 1
ATOM 977 C CA . ASN A 1 117 ? -0.842 5.133 -16.754 1.00 86.12 117 ASN A CA 1
ATOM 978 C C . ASN A 1 117 ? -0.019 5.509 -15.510 1.00 86.12 117 ASN A C 1
ATOM 980 O O . ASN A 1 117 ? -0.511 5.424 -14.388 1.00 86.12 117 ASN A O 1
ATOM 984 N N . THR A 1 118 ? 1.216 5.965 -15.716 1.00 88.06 118 THR A N 1
ATOM 985 C CA . THR A 1 118 ? 2.100 6.450 -14.641 1.00 88.06 118 THR A CA 1
ATOM 986 C C . THR A 1 118 ? 2.251 7.973 -14.622 1.00 88.06 118 THR A C 1
ATOM 988 O O . THR A 1 118 ? 2.917 8.515 -13.743 1.00 88.06 118 THR A O 1
ATOM 991 N N . SER A 1 119 ? 1.622 8.692 -15.559 1.00 85.12 119 SER A N 1
ATOM 992 C CA . SER A 1 119 ? 1.792 10.139 -15.744 1.00 85.12 119 SER A CA 1
ATOM 993 C C . SER A 1 119 ? 1.242 10.986 -14.593 1.00 85.12 119 SER A C 1
ATOM 995 O O . SER A 1 119 ? 1.625 12.147 -14.469 1.00 85.12 119 SER A O 1
ATOM 997 N N . SER A 1 120 ? 0.364 10.431 -13.754 1.00 83.56 120 SER A N 1
ATOM 998 C CA . SER A 1 120 ? -0.189 11.111 -12.575 1.00 83.56 120 SER A CA 1
ATOM 999 C C . SER A 1 120 ? 0.816 11.261 -11.429 1.00 83.56 120 SER A C 1
ATOM 1001 O O . SER A 1 120 ? 0.597 12.073 -10.529 1.00 83.56 120 SER A O 1
ATOM 1003 N N . ILE A 1 121 ? 1.918 10.507 -11.450 1.00 87.88 121 ILE A N 1
ATOM 1004 C CA . ILE A 1 121 ? 2.912 10.486 -10.377 1.00 87.88 121 ILE A CA 1
ATOM 1005 C C . ILE A 1 121 ? 4.248 10.973 -10.914 1.00 87.88 121 ILE A C 1
ATOM 1007 O O . ILE A 1 121 ? 4.769 10.479 -11.914 1.00 87.88 121 ILE A O 1
ATOM 1011 N N . ASP A 1 122 ? 4.848 11.923 -10.200 1.00 88.56 122 ASP A N 1
ATOM 1012 C CA . ASP A 1 122 ? 6.224 12.307 -10.464 1.00 88.56 122 ASP A CA 1
ATOM 1013 C C . ASP A 1 122 ? 7.196 11.515 -9.587 1.00 88.56 122 ASP A C 1
ATOM 1015 O O . ASP A 1 122 ? 7.452 11.875 -8.440 1.00 88.56 122 ASP A O 1
ATOM 1019 N N . PHE A 1 123 ? 7.749 10.435 -10.143 1.00 88.94 123 PHE A N 1
ATOM 1020 C CA . PHE A 1 123 ? 8.647 9.519 -9.430 1.00 88.94 123 PHE A CA 1
ATOM 1021 C C . PHE A 1 123 ? 9.957 10.153 -8.937 1.00 88.94 123 PHE A C 1
ATOM 1023 O O . PHE A 1 123 ? 10.598 9.573 -8.071 1.00 88.94 123 PHE A O 1
ATOM 1030 N N . LEU A 1 124 ? 10.336 11.351 -9.405 1.00 88.19 124 LEU A N 1
ATOM 1031 C CA . LEU A 1 124 ? 11.458 12.103 -8.817 1.00 88.19 124 LEU A CA 1
ATOM 1032 C C . LEU A 1 124 ? 11.180 12.545 -7.372 1.00 88.19 124 LEU A C 1
ATOM 1034 O O . LEU A 1 124 ? 12.116 12.755 -6.608 1.00 88.19 124 LEU A O 1
ATOM 1038 N N . ASN A 1 125 ? 9.903 12.676 -7.000 1.00 85.88 125 ASN A N 1
ATOM 1039 C CA . ASN A 1 125 ? 9.469 13.080 -5.660 1.00 85.88 125 ASN A CA 1
ATOM 1040 C C . ASN A 1 125 ? 9.081 11.880 -4.780 1.00 85.88 125 ASN A C 1
ATOM 1042 O O . ASN A 1 125 ? 8.572 12.060 -3.673 1.00 85.88 125 ASN A O 1
ATOM 1046 N N . VAL A 1 126 ? 9.276 10.656 -5.274 1.00 87.81 126 VAL A N 1
ATOM 1047 C CA . VAL A 1 126 ? 8.974 9.419 -4.552 1.00 87.81 126 VAL A CA 1
ATOM 1048 C C . VAL A 1 126 ? 10.283 8.854 -4.019 1.00 87.81 126 VAL A C 1
ATOM 1050 O O . VAL A 1 126 ? 11.255 8.722 -4.761 1.00 87.81 126 VAL A O 1
ATOM 1053 N N . LYS A 1 127 ? 10.327 8.525 -2.724 1.00 87.75 127 LYS A N 1
ATOM 1054 C CA . LYS A 1 127 ? 11.497 7.850 -2.156 1.00 87.75 127 LYS A CA 1
ATOM 1055 C C . LYS A 1 127 ? 11.661 6.468 -2.789 1.00 87.75 127 LYS A C 1
ATOM 1057 O O . LYS A 1 127 ? 10.671 5.798 -3.080 1.00 87.75 127 LYS A O 1
ATOM 1062 N N . ARG A 1 128 ? 12.906 6.037 -2.982 1.00 87.00 128 ARG A N 1
ATOM 1063 C CA . ARG A 1 128 ? 13.247 4.808 -3.712 1.00 87.00 128 ARG A CA 1
ATOM 1064 C C . ARG A 1 128 ? 12.573 3.554 -3.144 1.00 87.00 128 ARG A C 1
ATOM 1066 O O . ARG A 1 128 ? 12.043 2.752 -3.904 1.00 87.00 128 ARG A O 1
ATOM 1073 N N . ASP A 1 129 ? 12.566 3.423 -1.826 1.00 88.69 129 ASP A N 1
ATOM 1074 C CA . ASP A 1 129 ? 11.924 2.358 -1.049 1.00 88.69 129 ASP A CA 1
ATOM 1075 C C . ASP A 1 129 ? 10.402 2.283 -1.258 1.00 88.69 129 ASP A C 1
ATOM 1077 O O . ASP A 1 129 ? 9.813 1.214 -1.151 1.00 88.69 129 ASP A O 1
ATOM 1081 N N . LEU A 1 130 ? 9.758 3.385 -1.646 1.00 91.38 130 LEU A N 1
ATOM 1082 C CA . LEU A 1 130 ? 8.310 3.442 -1.863 1.00 91.38 130 LEU A CA 1
ATOM 1083 C C . LEU A 1 130 ? 7.892 3.196 -3.317 1.00 91.38 130 LEU A C 1
ATOM 1085 O O . LEU A 1 130 ? 6.706 2.989 -3.586 1.00 91.38 130 LEU A O 1
ATOM 1089 N N . VAL A 1 131 ? 8.833 3.223 -4.268 1.00 91.88 131 VAL A N 1
ATOM 1090 C CA . VAL A 1 131 ? 8.541 3.092 -5.706 1.00 91.88 131 VAL A CA 1
ATOM 1091 C C . VAL A 1 131 ? 7.767 1.810 -6.001 1.00 91.88 131 VAL A C 1
ATOM 1093 O O . VAL A 1 131 ? 6.784 1.852 -6.740 1.00 91.88 131 VAL A O 1
ATOM 1096 N N . ASP A 1 132 ? 8.174 0.687 -5.406 1.00 93.12 132 ASP A N 1
ATOM 1097 C CA . ASP A 1 132 ? 7.526 -0.607 -5.635 1.00 93.12 132 ASP A CA 1
ATOM 1098 C C . ASP A 1 132 ? 6.071 -0.611 -5.152 1.00 93.12 132 ASP A C 1
ATOM 1100 O O . ASP A 1 132 ? 5.200 -1.134 -5.847 1.00 93.12 132 ASP A O 1
ATOM 1104 N N . GLY A 1 133 ? 5.776 0.064 -4.037 1.00 93.06 133 GLY A N 1
ATOM 1105 C CA . GLY A 1 133 ? 4.407 0.246 -3.556 1.00 93.06 133 GLY A CA 1
ATOM 1106 C C . GLY A 1 133 ? 3.555 1.074 -4.523 1.00 93.06 133 GLY A C 1
ATOM 1107 O O . GLY A 1 133 ? 2.441 0.675 -4.868 1.00 93.06 133 GLY A O 1
ATOM 1108 N N . PHE A 1 134 ? 4.080 2.192 -5.040 1.00 93.25 134 PHE A N 1
ATOM 1109 C CA . PHE A 1 134 ? 3.367 2.993 -6.047 1.00 93.25 134 PHE A CA 1
ATOM 1110 C C . PHE A 1 134 ? 3.118 2.203 -7.335 1.00 93.25 134 PHE A C 1
ATOM 1112 O O . PHE A 1 134 ? 2.008 2.222 -7.865 1.00 93.25 134 PHE A O 1
ATOM 1119 N N . ILE A 1 135 ? 4.119 1.468 -7.821 1.00 94.19 135 ILE A N 1
ATOM 1120 C CA . ILE A 1 135 ? 3.980 0.617 -9.008 1.00 94.19 135 ILE A CA 1
ATOM 1121 C C . ILE A 1 135 ? 2.956 -0.489 -8.768 1.00 94.19 135 ILE A C 1
ATOM 1123 O O . ILE A 1 135 ? 2.124 -0.740 -9.640 1.00 94.19 135 ILE A O 1
ATOM 1127 N N . TYR A 1 136 ? 2.963 -1.106 -7.586 1.00 94.06 136 TYR A N 1
ATOM 1128 C CA . TYR A 1 136 ? 1.957 -2.085 -7.199 1.00 94.06 136 TYR A CA 1
ATOM 1129 C C . TYR A 1 136 ? 0.548 -1.488 -7.283 1.00 94.06 136 TYR A C 1
ATOM 1131 O O . TYR A 1 136 ? -0.295 -2.045 -7.986 1.00 94.06 136 TYR A O 1
ATOM 1139 N N . GLY A 1 137 ? 0.293 -0.335 -6.657 1.00 94.06 137 GLY A N 1
ATOM 1140 C CA . GLY A 1 137 ? -1.030 0.295 -6.700 1.00 94.06 137 GLY A CA 1
ATOM 1141 C C . GLY A 1 137 ? -1.462 0.703 -8.117 1.00 94.06 137 GLY A C 1
ATOM 1142 O O . GLY A 1 137 ? -2.591 0.416 -8.516 1.00 94.06 137 GLY A O 1
ATOM 1143 N N . LEU A 1 138 ? -0.557 1.270 -8.924 1.00 94.06 138 LEU A N 1
ATOM 1144 C CA . LEU A 1 138 ? -0.837 1.596 -10.329 1.00 94.06 138 LEU A CA 1
ATOM 1145 C C . LEU A 1 138 ? -1.143 0.355 -11.168 1.00 94.06 138 LEU A C 1
ATOM 1147 O O . LEU A 1 138 ? -2.059 0.389 -11.983 1.00 94.06 138 LEU A O 1
ATOM 1151 N N . SER A 1 139 ? -0.426 -0.750 -10.940 1.00 93.06 139 SER A N 1
ATOM 1152 C CA . SER A 1 139 ? -0.648 -2.026 -11.638 1.00 93.06 139 SER A CA 1
ATOM 1153 C C . SER A 1 139 ? -1.992 -2.688 -11.314 1.00 93.06 139 SER A C 1
ATOM 1155 O O . SER A 1 139 ? -2.397 -3.640 -11.976 1.00 93.06 139 SER A O 1
ATOM 1157 N N . LYS A 1 140 ? -2.681 -2.208 -10.272 1.00 92.88 140 LYS A N 1
ATOM 1158 C CA . LYS A 1 140 ? -4.061 -2.587 -9.948 1.00 92.88 140 LYS A CA 1
ATOM 1159 C C . LYS A 1 140 ? -5.093 -1.627 -10.546 1.00 92.88 140 LYS A C 1
ATOM 1161 O O . LYS A 1 140 ? -6.286 -1.842 -10.363 1.00 92.88 140 LYS A O 1
ATOM 1166 N N . GLY A 1 141 ? -4.653 -0.582 -11.249 1.00 91.56 141 GLY A N 1
ATOM 1167 C CA . GLY A 1 141 ? -5.516 0.462 -11.798 1.00 91.56 141 GLY A CA 1
ATOM 1168 C C . GLY A 1 141 ? -6.014 1.465 -10.754 1.00 91.56 141 GLY A C 1
ATOM 1169 O O . GLY A 1 141 ? -7.002 2.152 -11.001 1.00 91.56 141 GLY A O 1
ATOM 1170 N N . TYR A 1 142 ? -5.374 1.546 -9.584 1.00 93.31 142 TYR A N 1
ATOM 1171 C CA . TYR A 1 142 ? -5.794 2.456 -8.521 1.00 93.31 142 TYR A CA 1
ATOM 1172 C C . TYR A 1 142 ? -5.302 3.887 -8.766 1.00 93.31 142 TYR A C 1
ATOM 1174 O O . TYR A 1 142 ? -4.155 4.107 -9.157 1.00 93.31 142 TYR A O 1
ATOM 1182 N N . ASP A 1 143 ? -6.155 4.874 -8.472 1.00 90.44 143 ASP A N 1
ATOM 1183 C CA . ASP A 1 143 ? -5.770 6.286 -8.494 1.00 90.44 143 ASP A CA 1
ATOM 1184 C C . ASP A 1 143 ? -4.991 6.652 -7.222 1.00 90.44 143 ASP A C 1
ATOM 1186 O O . ASP A 1 143 ? -5.555 6.836 -6.142 1.00 90.44 143 ASP A O 1
ATOM 1190 N N . LEU A 1 144 ? -3.668 6.766 -7.358 1.00 91.31 144 LEU A N 1
ATOM 1191 C CA . LEU A 1 144 ? -2.763 7.123 -6.262 1.00 91.31 144 LEU A CA 1
ATOM 1192 C C . LEU A 1 144 ? -2.458 8.626 -6.189 1.00 91.31 144 LEU A C 1
ATOM 1194 O O . LEU A 1 144 ? -1.611 9.037 -5.392 1.00 91.31 144 LEU A O 1
ATOM 1198 N N . THR A 1 145 ? -3.145 9.467 -6.969 1.00 87.19 145 THR A N 1
ATOM 1199 C CA . THR A 1 145 ? -2.977 10.932 -6.937 1.00 87.19 145 THR A CA 1
ATOM 1200 C C . THR A 1 145 ? -3.053 11.523 -5.519 1.00 87.19 145 THR A C 1
ATOM 1202 O O . THR A 1 145 ? -2.220 12.379 -5.194 1.00 87.19 145 THR A O 1
ATOM 1205 N N . PRO A 1 146 ? -3.953 11.061 -4.618 1.00 86.69 146 PRO A N 1
ATOM 1206 C CA . PRO A 1 146 ? -3.989 11.543 -3.234 1.00 86.69 146 PRO A CA 1
ATOM 1207 C C . PRO A 1 146 ? -2.677 11.330 -2.468 1.00 86.69 146 PR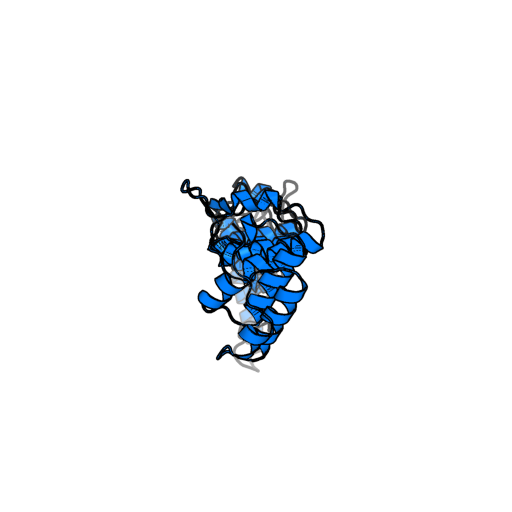O A C 1
ATOM 1209 O O . PRO A 1 146 ? -2.345 12.122 -1.586 1.00 86.69 146 PRO A O 1
ATOM 1212 N N . LEU A 1 147 ? -1.914 10.290 -2.814 1.00 88.06 147 LEU A N 1
ATOM 1213 C CA . LEU A 1 147 ? -0.686 9.912 -2.119 1.00 88.06 147 LEU A CA 1
ATOM 1214 C C . LEU A 1 147 ? 0.527 10.721 -2.585 1.00 88.06 147 LEU A C 1
ATOM 1216 O O . LEU A 1 147 ? 1.475 10.872 -1.822 1.00 88.06 147 LEU A O 1
ATOM 1220 N N . VAL A 1 148 ? 0.500 11.303 -3.789 1.00 79.50 148 VAL A N 1
ATOM 1221 C CA . VAL A 1 148 ? 1.658 11.997 -4.390 1.00 79.50 148 VAL A CA 1
ATOM 1222 C C . VAL A 1 148 ? 2.172 13.141 -3.515 1.00 79.50 148 VAL A C 1
ATOM 1224 O O . VAL A 1 148 ? 3.375 13.283 -3.320 1.00 79.50 148 VAL A O 1
ATOM 1227 N N . ARG A 1 149 ? 1.272 13.942 -2.930 1.00 73.38 149 ARG A N 1
ATOM 1228 C CA . ARG A 1 149 ? 1.661 15.096 -2.094 1.00 73.38 149 ARG A CA 1
ATOM 1229 C C . ARG A 1 149 ? 2.284 14.695 -0.758 1.00 73.38 149 ARG A C 1
ATOM 1231 O O . ARG A 1 149 ? 2.978 15.503 -0.147 1.00 73.38 149 ARG A O 1
ATOM 1238 N N . VAL A 1 150 ? 2.013 13.478 -0.289 1.00 72.88 150 VAL A N 1
ATOM 1239 C CA . VAL A 1 150 ? 2.408 13.008 1.050 1.00 72.88 150 VAL A CA 1
ATOM 1240 C C . VAL A 1 150 ? 3.426 11.877 0.985 1.00 72.88 150 VAL A C 1
ATOM 1242 O O . VAL A 1 150 ? 4.082 11.614 1.986 1.00 72.88 150 VAL A O 1
ATOM 1245 N N . GLY A 1 151 ? 3.662 11.307 -0.200 1.00 62.06 151 GLY A N 1
ATOM 1246 C CA . GLY A 1 151 ? 4.586 10.203 -0.454 1.00 62.06 151 GLY A CA 1
ATOM 1247 C C . GLY A 1 151 ? 5.978 10.399 0.142 1.00 62.06 151 GLY A C 1
ATOM 1248 O O . GLY A 1 151 ? 6.550 9.450 0.658 1.00 62.06 151 GLY A O 1
ATOM 1249 N N . MET A 1 152 ? 6.490 11.634 0.206 1.00 60.09 152 MET A N 1
ATOM 1250 C CA . MET A 1 152 ? 7.786 11.918 0.845 1.00 60.09 152 MET A CA 1
ATOM 1251 C C . MET A 1 152 ? 7.825 11.639 2.360 1.00 60.09 152 MET A C 1
ATOM 1253 O O . MET A 1 152 ? 8.905 11.495 2.929 1.00 60.09 152 MET A O 1
ATOM 1257 N N . LYS A 1 153 ? 6.676 11.591 3.038 1.00 73.00 153 LYS A N 1
ATOM 1258 C CA . LYS A 1 153 ? 6.564 11.370 4.490 1.00 73.00 153 LYS A CA 1
ATOM 1259 C C . LYS A 1 153 ? 6.006 9.996 4.854 1.00 73.00 153 LYS A C 1
ATOM 1261 O O . LYS A 1 153 ? 5.959 9.693 6.039 1.00 73.00 153 LYS A O 1
ATOM 1266 N N . LEU A 1 154 ? 5.572 9.207 3.873 1.00 79.56 154 LEU A N 1
ATOM 1267 C CA . LEU A 1 154 ? 5.043 7.871 4.122 1.00 79.56 154 LEU A CA 1
ATOM 1268 C C . LEU A 1 154 ? 6.184 6.906 4.457 1.00 79.56 154 LEU A C 1
ATOM 1270 O O . LEU A 1 154 ? 7.289 7.032 3.922 1.00 79.56 154 LEU A O 1
ATOM 1274 N N . ASP A 1 155 ? 5.896 5.960 5.340 1.00 88.31 155 ASP A N 1
ATOM 1275 C CA . ASP A 1 155 ? 6.621 4.697 5.419 1.00 88.31 155 ASP A CA 1
ATOM 1276 C C . ASP A 1 155 ? 5.942 3.646 4.519 1.00 88.31 155 ASP A C 1
ATOM 1278 O O . ASP A 1 155 ? 4.843 3.861 3.991 1.00 88.31 155 ASP A O 1
ATOM 1282 N N . GLU A 1 156 ? 6.626 2.524 4.303 1.00 91.19 156 GLU A N 1
ATOM 1283 C CA . GLU A 1 156 ? 6.164 1.449 3.424 1.00 91.19 156 GLU A CA 1
ATOM 1284 C C . GLU A 1 156 ? 4.851 0.814 3.919 1.00 91.19 156 GLU A C 1
ATOM 1286 O O . GLU A 1 156 ? 3.925 0.586 3.136 1.00 91.19 156 GLU A O 1
ATOM 1291 N N . ASP A 1 157 ? 4.722 0.588 5.226 1.00 91.88 157 ASP A N 1
ATOM 1292 C CA . ASP A 1 157 ? 3.551 -0.045 5.831 1.00 91.88 157 ASP A CA 1
ATOM 1293 C C . ASP A 1 157 ? 2.286 0.806 5.688 1.00 91.88 157 ASP A C 1
ATOM 1295 O O . ASP A 1 157 ? 1.213 0.285 5.348 1.00 91.88 157 ASP A O 1
ATOM 1299 N N . ILE A 1 158 ? 2.413 2.115 5.914 1.00 92.94 158 ILE A N 1
ATOM 1300 C CA . ILE A 1 158 ? 1.352 3.095 5.709 1.00 92.94 158 ILE A CA 1
ATOM 1301 C C . ILE A 1 158 ? 1.036 3.200 4.218 1.00 92.94 158 ILE A C 1
ATOM 1303 O O . ILE A 1 158 ? -0.142 3.242 3.866 1.00 92.94 158 ILE A O 1
ATOM 1307 N N . LEU A 1 159 ? 2.029 3.195 3.322 1.00 94.00 159 LEU A N 1
ATOM 1308 C CA . LEU A 1 159 ? 1.766 3.212 1.880 1.00 94.00 159 LEU A CA 1
ATOM 1309 C C . LEU A 1 159 ? 0.878 2.031 1.465 1.00 94.00 159 LEU A C 1
ATOM 1311 O O . LEU A 1 159 ? -0.165 2.241 0.842 1.00 94.00 159 LEU A O 1
ATOM 1315 N N . TYR A 1 160 ? 1.230 0.804 1.854 1.00 94.38 160 TYR A N 1
ATOM 1316 C CA . TYR A 1 160 ? 0.413 -0.370 1.536 1.00 94.38 160 TYR A CA 1
ATOM 1317 C C . TYR A 1 160 ? -0.952 -0.350 2.224 1.00 94.38 160 TYR A C 1
ATOM 1319 O O . TYR A 1 160 ? -1.940 -0.775 1.620 1.00 94.38 160 TYR A O 1
ATOM 1327 N N . LEU A 1 161 ? -1.048 0.169 3.454 1.00 95.25 161 LEU A N 1
ATOM 1328 C CA . LEU A 1 161 ? -2.339 0.410 4.098 1.00 95.25 161 LEU A CA 1
ATOM 1329 C C . LEU A 1 161 ? -3.207 1.324 3.225 1.00 95.25 161 LEU A C 1
ATOM 1331 O O . LEU A 1 161 ? -4.313 0.933 2.863 1.00 95.25 161 LEU A O 1
ATOM 1335 N N . LEU A 1 162 ? -2.704 2.496 2.835 1.00 95.12 162 LEU A N 1
ATOM 1336 C CA . LEU A 1 162 ? -3.460 3.469 2.045 1.00 95.12 162 LEU A CA 1
ATOM 1337 C C . LEU A 1 162 ? -3.831 2.921 0.661 1.00 95.12 162 LEU A C 1
ATOM 1339 O O . LEU A 1 162 ? -4.956 3.127 0.217 1.00 95.12 162 LEU A O 1
ATOM 1343 N N . ILE A 1 163 ? -2.946 2.164 0.008 1.00 95.12 163 ILE A N 1
ATOM 1344 C CA . ILE A 1 163 ? -3.254 1.481 -1.260 1.00 95.12 163 ILE A CA 1
ATOM 1345 C C . ILE A 1 163 ? -4.412 0.489 -1.083 1.00 95.12 163 ILE A C 1
ATOM 1347 O O . ILE A 1 163 ? -5.326 0.464 -1.908 1.00 95.12 163 ILE A O 1
ATOM 1351 N N . ASN A 1 164 ? -4.417 -0.298 -0.003 1.00 95.25 164 ASN A N 1
ATOM 1352 C CA . ASN A 1 164 ? -5.508 -1.233 0.287 1.00 95.25 164 ASN A CA 1
ATOM 1353 C C . ASN A 1 164 ? -6.839 -0.511 0.555 1.00 95.25 164 ASN A C 1
ATOM 1355 O O . ASN A 1 164 ? -7.897 -1.002 0.154 1.00 95.25 164 ASN A O 1
ATOM 1359 N N . LEU A 1 165 ? -6.793 0.657 1.204 1.00 96.25 165 LEU A N 1
ATOM 1360 C CA . LEU A 1 165 ? -7.970 1.502 1.422 1.00 96.25 165 LEU A CA 1
ATOM 1361 C C . LEU A 1 165 ? -8.504 2.076 0.104 1.00 96.25 165 LEU A C 1
ATOM 1363 O O . LEU A 1 165 ? -9.701 1.957 -0.151 1.00 96.25 165 LEU A O 1
ATOM 1367 N N . ILE A 1 166 ? -7.628 2.597 -0.764 1.00 95.44 166 ILE A N 1
ATOM 1368 C CA . ILE A 1 166 ? -8.001 3.085 -2.105 1.00 95.44 166 ILE A CA 1
ATOM 1369 C C . ILE A 1 166 ? -8.659 1.964 -2.917 1.00 95.44 166 ILE A C 1
ATOM 1371 O O . ILE A 1 166 ? -9.739 2.163 -3.470 1.00 95.44 166 ILE A O 1
ATOM 1375 N N . GLY A 1 167 ? -8.053 0.773 -2.936 1.00 95.31 167 GLY A N 1
ATOM 1376 C CA . GLY A 1 167 ? -8.603 -0.394 -3.631 1.00 95.31 167 GLY A CA 1
ATOM 1377 C C . GLY A 1 167 ? -9.955 -0.870 -3.088 1.00 95.31 167 GLY A C 1
ATOM 1378 O O . GLY A 1 167 ? -10.692 -1.544 -3.798 1.00 95.31 167 GLY A O 1
ATOM 1379 N N . SER A 1 168 ? -10.305 -0.492 -1.854 1.00 96.38 168 SER A N 1
ATOM 1380 C CA . SER A 1 168 ? -11.599 -0.787 -1.218 1.00 96.38 168 SER A CA 1
ATOM 1381 C C . SER A 1 168 ? -12.567 0.404 -1.240 1.00 96.38 168 SER A C 1
ATOM 1383 O O . SER A 1 168 ? -13.564 0.394 -0.519 1.00 96.38 168 SER A O 1
ATOM 1385 N N . HIS A 1 169 ? -12.265 1.439 -2.033 1.00 95.19 169 HIS A N 1
ATOM 1386 C CA . HIS A 1 169 ? -13.042 2.677 -2.151 1.00 95.19 169 HIS A CA 1
ATOM 1387 C C . HIS A 1 169 ? -13.229 3.441 -0.826 1.00 95.19 169 HIS A C 1
ATOM 1389 O O . HIS A 1 169 ? -14.232 4.127 -0.629 1.00 95.19 169 HIS A O 1
ATOM 1395 N N . ILE A 1 170 ? -12.260 3.341 0.087 1.00 95.25 170 ILE A N 1
ATOM 1396 C CA . ILE A 1 170 ? -12.230 4.106 1.339 1.00 95.25 170 ILE A CA 1
ATOM 1397 C C . ILE A 1 170 ? -11.424 5.386 1.114 1.00 95.25 170 ILE A C 1
ATOM 1399 O O . ILE A 1 170 ? -10.296 5.340 0.620 1.00 95.25 170 ILE A O 1
ATOM 1403 N N . ASP A 1 171 ? -11.988 6.534 1.504 1.00 92.88 171 ASP A N 1
ATOM 1404 C CA . ASP A 1 171 ? -11.284 7.813 1.406 1.00 92.88 171 ASP A CA 1
ATOM 1405 C C . ASP A 1 171 ? -10.057 7.830 2.329 1.00 92.88 171 ASP A C 1
ATOM 1407 O O . ASP A 1 171 ? -10.153 7.659 3.545 1.00 92.88 171 ASP A O 1
ATOM 1411 N N . VAL A 1 172 ? -8.889 8.062 1.732 1.00 93.62 172 VAL A N 1
ATOM 1412 C CA . VAL A 1 172 ? -7.602 8.128 2.429 1.00 93.62 172 VAL A CA 1
ATOM 1413 C C . VAL A 1 172 ? -7.251 9.531 2.922 1.00 93.62 172 VAL A C 1
ATOM 1415 O O . VAL A 1 172 ? -6.327 9.686 3.722 1.00 93.62 172 VAL A O 1
ATOM 1418 N N . ARG A 1 173 ? -7.981 10.575 2.500 1.00 91.25 173 ARG A N 1
ATOM 1419 C CA . ARG A 1 173 ? -7.721 11.963 2.928 1.00 91.25 173 ARG A CA 1
ATOM 1420 C C . ARG A 1 173 ? -7.722 12.138 4.454 1.00 91.25 173 ARG A C 1
ATOM 1422 O O . ARG A 1 173 ? -6.828 12.843 4.921 1.00 91.25 173 ARG A O 1
ATOM 1429 N N . PRO A 1 174 ? -8.608 11.485 5.238 1.00 91.50 174 PRO A N 1
ATOM 1430 C CA . PRO A 1 174 ? -8.568 11.540 6.702 1.00 91.50 174 PRO A CA 1
ATOM 1431 C C . PRO A 1 174 ? -7.265 11.004 7.323 1.00 91.50 174 PRO A C 1
ATOM 1433 O O . PRO A 1 174 ? -6.850 11.443 8.393 1.00 91.50 174 PRO A O 1
ATOM 1436 N N . PHE A 1 175 ? -6.601 10.048 6.674 1.00 91.50 175 PHE A N 1
ATOM 1437 C CA . PHE A 1 175 ? -5.313 9.520 7.139 1.00 91.50 175 PHE A CA 1
ATOM 1438 C C . PHE A 1 175 ? -4.182 10.499 6.812 1.00 91.50 175 PHE A C 1
ATOM 1440 O O . PHE A 1 175 ? -3.263 10.710 7.597 1.00 91.50 175 PHE A O 1
ATOM 1447 N N . ILE A 1 176 ? -4.290 11.156 5.658 1.00 87.19 176 ILE A N 1
ATOM 1448 C CA . ILE A 1 176 ? -3.301 12.101 5.146 1.00 87.19 176 ILE A CA 1
ATOM 1449 C C . ILE A 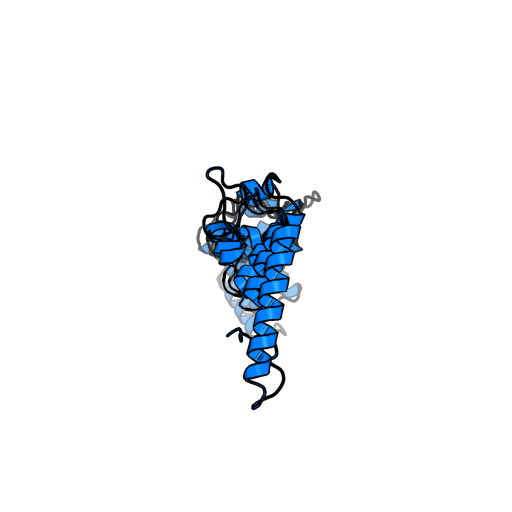1 176 ? -3.320 13.433 5.911 1.00 87.19 176 ILE A C 1
ATOM 1451 O O . ILE A 1 176 ? -2.268 13.990 6.228 1.00 87.19 176 ILE A O 1
ATOM 1455 N N . ASN A 1 177 ? -4.507 13.960 6.211 1.00 87.75 177 ASN A N 1
ATOM 1456 C CA . ASN A 1 177 ? -4.681 15.236 6.908 1.00 87.75 177 ASN A CA 1
ATOM 1457 C C . ASN A 1 177 ? -4.580 15.111 8.444 1.00 87.75 177 ASN A C 1
ATOM 1459 O O . ASN A 1 177 ? -4.856 16.085 9.140 1.00 87.75 177 ASN A O 1
ATOM 1463 N N . LYS A 1 178 ? -4.165 13.939 8.956 1.00 84.81 178 LYS A N 1
ATOM 1464 C CA . LYS A 1 178 ? -4.029 13.613 10.387 1.00 84.81 178 LYS A CA 1
ATOM 1465 C C . LYS A 1 178 ? -5.339 13.663 11.181 1.00 84.81 178 LYS A C 1
ATOM 1467 O O . LYS A 1 178 ? -5.316 13.884 12.388 1.00 84.81 178 LYS A O 1
ATOM 1472 N N . THR A 1 179 ? -6.474 13.445 10.517 1.00 91.19 179 THR A N 1
ATOM 1473 C CA . THR A 1 179 ? -7.741 13.178 11.214 1.00 91.19 179 THR A CA 1
ATOM 1474 C C . THR A 1 179 ? -7.673 11.842 11.957 1.00 91.19 179 THR A C 1
ATOM 1476 O O . THR A 1 179 ? -8.234 11.720 13.040 1.00 91.19 179 THR A O 1
ATOM 1479 N N . TRP A 1 180 ? -6.964 10.860 11.390 1.00 94.56 180 TRP A N 1
ATOM 1480 C CA . TRP A 1 180 ? -6.507 9.682 12.122 1.00 94.56 180 TRP A CA 1
ATOM 1481 C C . TRP A 1 180 ? -5.157 9.963 12.796 1.00 94.56 180 TRP A C 1
ATOM 1483 O O . TRP A 1 180 ? -4.241 10.496 12.162 1.00 94.56 180 TRP A O 1
ATOM 1493 N N . THR A 1 181 ? -5.026 9.607 14.072 1.00 94.75 181 THR A N 1
ATOM 1494 C CA . THR A 1 181 ? -3.795 9.771 14.854 1.00 94.75 181 THR A CA 1
ATOM 1495 C C . THR A 1 181 ? -2.791 8.655 14.561 1.00 94.75 181 THR A C 1
ATOM 1497 O O . THR A 1 181 ? -3.146 7.586 14.061 1.00 94.75 181 THR A O 1
ATOM 1500 N N . ALA A 1 182 ? -1.516 8.885 14.895 1.00 93.31 182 ALA A N 1
ATOM 1501 C CA . ALA A 1 182 ? -0.466 7.880 14.719 1.00 93.31 182 ALA A CA 1
ATOM 1502 C C . ALA A 1 182 ? -0.760 6.591 15.510 1.00 93.31 182 ALA A C 1
ATOM 1504 O O . ALA A 1 182 ? -0.629 5.503 14.960 1.00 93.31 182 ALA A O 1
ATOM 1505 N N . GLU A 1 183 ? -1.243 6.717 16.750 1.00 95.69 183 GLU A N 1
ATOM 1506 C CA . GLU A 1 183 ? -1.627 5.579 17.599 1.00 95.69 183 GLU A CA 1
ATOM 1507 C C . GLU A 1 183 ? -2.762 4.753 16.982 1.00 95.69 183 GLU A C 1
ATOM 1509 O O . GLU A 1 183 ? -2.726 3.524 17.003 1.00 95.69 183 GLU A O 1
ATOM 1514 N N . GLN A 1 184 ? -3.761 5.412 16.381 1.00 97.69 184 GLN A N 1
ATOM 1515 C CA . GLN A 1 184 ? -4.848 4.711 15.698 1.00 97.69 184 GLN A CA 1
ATOM 1516 C C . GLN A 1 184 ? -4.344 3.958 14.459 1.00 97.69 184 GLN A C 1
ATOM 1518 O O . GLN A 1 184 ? -4.722 2.808 14.237 1.00 97.69 184 GLN A O 1
ATOM 1523 N N . ILE A 1 185 ? -3.488 4.592 13.649 1.00 96.19 185 ILE A N 1
ATOM 1524 C CA . ILE A 1 185 ? -2.901 3.965 12.457 1.00 96.19 185 ILE A CA 1
ATOM 1525 C C . ILE A 1 185 ? -2.056 2.757 12.864 1.00 96.19 185 ILE A C 1
ATOM 1527 O O . ILE A 1 185 ? -2.180 1.693 12.259 1.00 96.19 185 ILE A O 1
ATOM 1531 N N . GLU A 1 186 ? -1.249 2.884 13.916 1.00 96.25 186 GLU A N 1
ATOM 1532 C CA . GLU A 1 186 ? -0.436 1.786 14.427 1.00 96.25 186 GLU A CA 1
ATOM 1533 C C . GLU A 1 186 ? -1.304 0.612 14.907 1.00 96.25 186 GLU A C 1
ATOM 1535 O O . GLU A 1 186 ? -1.049 -0.533 14.528 1.00 96.25 186 GLU A O 1
ATOM 1540 N N . ALA A 1 187 ? -2.384 0.882 15.648 1.00 97.88 187 ALA A N 1
ATOM 1541 C CA . ALA A 1 187 ? -3.339 -0.146 16.064 1.00 97.88 187 ALA A CA 1
ATOM 1542 C C . ALA A 1 187 ? -3.974 -0.872 14.859 1.00 97.88 187 ALA A C 1
ATOM 1544 O O . ALA A 1 187 ? -4.081 -2.101 14.856 1.00 97.88 187 ALA A O 1
ATOM 1545 N N . ILE A 1 188 ? -4.327 -0.141 13.792 1.00 98.06 188 ILE A N 1
ATOM 1546 C CA . ILE A 1 188 ? -4.850 -0.720 12.540 1.00 98.06 188 ILE A CA 1
ATOM 1547 C C . ILE A 1 188 ? -3.796 -1.592 11.843 1.00 98.06 188 ILE A C 1
ATOM 1549 O O . ILE A 1 188 ? -4.118 -2.674 11.348 1.00 98.06 188 ILE A O 1
ATOM 1553 N N . LEU A 1 189 ? -2.535 -1.155 11.803 1.00 97.00 189 LEU A N 1
ATOM 1554 C CA . LEU A 1 189 ? -1.444 -1.929 11.206 1.00 97.00 189 LEU A CA 1
ATOM 1555 C C . LEU A 1 189 ? -1.187 -3.229 11.984 1.00 97.00 189 LEU A C 1
ATOM 1557 O O . LEU A 1 189 ? -1.054 -4.289 11.369 1.00 97.00 189 LEU A O 1
ATOM 1561 N N . ARG A 1 190 ? -1.200 -3.184 13.324 1.00 97.06 190 ARG A N 1
ATOM 1562 C CA . ARG A 1 190 ? -1.079 -4.378 14.182 1.00 97.06 190 ARG A CA 1
ATOM 1563 C C . ARG A 1 190 ? -2.259 -5.344 14.022 1.00 97.06 190 ARG A C 1
ATOM 1565 O O . ARG A 1 190 ? -2.102 -6.538 14.271 1.00 97.06 190 ARG A O 1
ATOM 1572 N N . ALA A 1 191 ? -3.422 -4.860 13.582 1.00 97.25 191 ALA A N 1
ATOM 1573 C CA . ALA A 1 191 ? -4.622 -5.669 13.382 1.00 97.25 191 ALA A CA 1
ATOM 1574 C C . ALA A 1 191 ? -4.588 -6.565 12.130 1.00 97.25 191 ALA A C 1
ATOM 1576 O O . ALA A 1 191 ? -5.379 -7.509 12.058 1.00 97.25 191 ALA A O 1
ATOM 1577 N N . LYS A 1 192 ? -3.668 -6.316 11.176 1.00 96.38 192 LYS A N 1
ATOM 1578 C CA . LYS A 1 192 ? -3.550 -7.045 9.892 1.00 96.38 192 LYS A CA 1
ATOM 1579 C C . LYS A 1 192 ? -3.659 -8.584 10.012 1.00 96.38 192 LYS A C 1
ATOM 1581 O O . LYS A 1 192 ? -4.330 -9.168 9.164 1.00 96.38 192 LYS A O 1
ATOM 1586 N N . PRO A 1 193 ? -3.063 -9.267 11.018 1.00 96.69 193 PRO A N 1
ATOM 1587 C CA . PRO A 1 193 ? -3.157 -10.728 11.144 1.00 96.69 193 PRO A CA 1
ATOM 1588 C C . PRO A 1 193 ? -4.536 -11.251 11.572 1.00 96.69 193 PRO A C 1
ATOM 1590 O O . PRO A 1 193 ? -4.793 -12.446 11.464 1.00 96.69 193 PRO A O 1
ATOM 1593 N N . VAL A 1 194 ? -5.397 -10.388 12.119 1.00 96.81 194 VAL A N 1
ATOM 1594 C CA . VAL A 1 194 ? -6.725 -10.752 12.641 1.00 96.81 194 VAL A CA 1
ATOM 1595 C C . VAL A 1 194 ? -7.821 -10.357 11.659 1.00 96.81 194 VAL A C 1
ATOM 1597 O O . VAL A 1 194 ? -8.768 -11.112 11.448 1.00 96.81 194 VAL A O 1
ATOM 1600 N N . ILE A 1 195 ? -7.709 -9.165 11.076 1.00 97.19 195 ILE A N 1
ATOM 1601 C CA . ILE A 1 195 ? -8.702 -8.601 10.168 1.00 97.19 195 ILE A CA 1
ATOM 1602 C C . ILE A 1 195 ? -8.014 -7.698 9.143 1.00 97.19 195 ILE A C 1
ATOM 1604 O O . ILE A 1 195 ? -7.086 -6.952 9.453 1.00 97.19 195 ILE A O 1
ATOM 1608 N N . ASN A 1 196 ? -8.487 -7.746 7.900 1.00 96.12 196 ASN A N 1
ATOM 1609 C CA . ASN A 1 196 ? -8.035 -6.839 6.855 1.00 96.12 196 ASN A CA 1
ATOM 1610 C C . ASN A 1 196 ? -8.440 -5.383 7.196 1.00 96.12 196 ASN A C 1
ATOM 1612 O O . ASN A 1 196 ? -9.603 -5.125 7.526 1.00 96.12 196 ASN A O 1
ATOM 1616 N N . PRO A 1 197 ? -7.527 -4.401 7.066 1.00 97.38 197 PRO A N 1
ATOM 1617 C CA . PRO A 1 197 ? -7.803 -3.019 7.461 1.00 97.38 197 PRO A CA 1
ATOM 1618 C C . PRO A 1 197 ? -9.072 -2.393 6.857 1.00 97.38 197 PRO A C 1
ATOM 1620 O O . PRO A 1 197 ? -9.808 -1.750 7.608 1.00 97.38 197 PRO A O 1
ATOM 1623 N N . PRO A 1 198 ? -9.408 -2.604 5.564 1.00 97.62 198 PRO A N 1
ATOM 1624 C CA . PRO A 1 198 ? -10.646 -2.068 5.007 1.00 97.62 198 PRO A CA 1
ATOM 1625 C C . PRO A 1 198 ? -11.901 -2.543 5.743 1.00 97.62 198 PRO A C 1
ATOM 1627 O O . PRO A 1 198 ? -12.754 -1.728 6.086 1.00 97.62 198 PRO A O 1
ATOM 1630 N N . SER A 1 199 ? -12.001 -3.839 6.060 1.00 97.31 199 SER A N 1
ATOM 1631 C CA . SER A 1 199 ? -13.174 -4.365 6.763 1.00 97.31 199 SER A CA 1
ATOM 1632 C C . SER A 1 199 ? -13.208 -3.953 8.231 1.00 97.31 199 SER A C 1
ATOM 1634 O O . SER A 1 199 ? -14.304 -3.785 8.764 1.00 97.31 199 SER A O 1
ATOM 1636 N N . LEU A 1 200 ? -12.053 -3.747 8.874 1.00 98.38 200 LEU A N 1
ATOM 1637 C CA . LEU A 1 200 ? -11.989 -3.160 10.214 1.00 98.38 200 LEU A CA 1
ATOM 1638 C C . LEU A 1 200 ? -12.578 -1.739 10.216 1.00 98.38 200 LEU A C 1
ATOM 1640 O O . LEU A 1 200 ? -13.483 -1.446 10.999 1.00 98.38 200 LEU A O 1
ATOM 1644 N N . ILE A 1 201 ? -12.108 -0.884 9.302 1.00 97.69 201 ILE A N 1
ATOM 1645 C CA . ILE A 1 201 ? -12.523 0.523 9.195 1.00 97.69 201 ILE A CA 1
ATOM 1646 C C . ILE A 1 201 ? -13.989 0.657 8.771 1.00 97.69 201 ILE A C 1
ATOM 1648 O O . ILE A 1 201 ? -14.703 1.482 9.324 1.00 97.69 201 ILE A O 1
ATOM 1652 N N . GLN A 1 202 ? -14.461 -0.151 7.821 1.00 96.94 202 GLN A N 1
ATOM 1653 C CA . GLN A 1 202 ? -15.841 -0.049 7.333 1.00 96.94 202 GLN A CA 1
ATOM 1654 C C . GLN A 1 202 ? -16.872 -0.563 8.340 1.00 96.94 202 GLN A C 1
ATOM 1656 O O . GLN A 1 202 ? -17.954 0.009 8.444 1.00 96.94 202 GLN A O 1
ATOM 1661 N N . ASN A 1 203 ? -16.561 -1.640 9.070 1.00 97.12 203 ASN A N 1
ATOM 1662 C CA . ASN A 1 203 ? -17.579 -2.353 9.847 1.00 97.12 203 ASN A CA 1
ATOM 1663 C C . ASN A 1 203 ? -17.505 -2.110 11.355 1.00 97.12 203 ASN A C 1
ATOM 1665 O O . ASN A 1 203 ? -18.513 -2.295 12.031 1.00 97.12 203 ASN A O 1
ATOM 1669 N N . TYR A 1 204 ? -16.345 -1.720 11.893 1.00 98.31 204 TYR A N 1
ATOM 1670 C CA . TYR A 1 204 ? -16.143 -1.712 13.343 1.00 98.31 204 TYR A CA 1
ATOM 1671 C C . TYR A 1 204 ? -15.713 -0.351 13.878 1.00 98.31 204 TYR A C 1
ATOM 1673 O O . TYR A 1 204 ? -16.335 0.150 14.806 1.00 98.31 204 TYR A O 1
ATOM 1681 N N . ILE A 1 205 ? -14.726 0.314 13.282 1.00 98.19 205 ILE A N 1
ATOM 1682 C CA . ILE A 1 205 ? -14.126 1.530 13.870 1.00 98.19 205 ILE A CA 1
ATOM 1683 C C . ILE A 1 205 ? -14.399 2.788 13.033 1.00 98.19 205 ILE A C 1
ATOM 1685 O O . ILE A 1 205 ? -15.044 2.726 11.993 1.00 98.19 205 ILE A O 1
ATOM 1689 N N . ASN A 1 206 ? -13.978 3.951 13.522 1.00 97.38 206 ASN A N 1
ATOM 1690 C CA . ASN A 1 206 ? -13.829 5.204 12.773 1.00 97.38 206 ASN A CA 1
ATOM 1691 C C . ASN A 1 206 ? -12.777 6.073 13.496 1.00 97.38 206 ASN A C 1
ATOM 1693 O O . ASN A 1 206 ? -12.207 5.648 14.501 1.00 97.38 206 ASN A O 1
ATOM 1697 N N . ASN A 1 207 ? -12.527 7.287 13.008 1.00 96.00 207 ASN A N 1
ATOM 1698 C CA . ASN A 1 207 ? -11.523 8.207 13.556 1.00 96.00 207 ASN A CA 1
ATOM 1699 C C . ASN A 1 207 ? -11.816 8.709 14.986 1.00 96.00 207 ASN A C 1
ATOM 1701 O O . ASN A 1 207 ? -10.971 9.390 15.564 1.00 96.00 207 ASN A O 1
ATOM 1705 N N . LYS A 1 208 ? -12.990 8.404 15.555 1.00 97.44 208 LYS A N 1
ATOM 1706 C CA . LYS A 1 208 ? -13.370 8.777 16.926 1.00 97.44 208 LYS A CA 1
ATOM 1707 C C . LYS A 1 208 ? -12.928 7.748 17.974 1.00 97.44 208 LYS A C 1
ATOM 1709 O O . LYS A 1 208 ? -13.000 8.038 19.161 1.00 97.44 208 LYS A O 1
ATOM 1714 N N . PHE A 1 209 ? -12.474 6.565 17.556 1.00 98.31 209 PHE A N 1
ATOM 1715 C CA . PHE A 1 209 ? -11.923 5.546 18.457 1.00 98.31 209 PHE A CA 1
ATOM 1716 C C . PHE A 1 209 ? -10.478 5.886 18.814 1.00 98.31 209 PHE A C 1
ATOM 1718 O O . PHE A 1 209 ? -9.702 6.203 17.922 1.00 98.31 209 PHE A O 1
ATOM 1725 N N . THR A 1 210 ? -10.061 5.763 20.070 1.00 98.25 210 THR A N 1
ATOM 1726 C CA . THR A 1 210 ? -8.634 5.835 20.430 1.00 98.25 210 THR A CA 1
ATOM 1727 C C . THR A 1 210 ? -7.866 4.611 19.913 1.00 98.25 210 THR A C 1
ATOM 1729 O O . THR A 1 210 ? -8.464 3.598 19.541 1.00 98.25 210 THR A O 1
ATOM 1732 N N . GLY A 1 211 ? -6.527 4.674 19.905 1.00 98.12 211 GLY A N 1
ATOM 1733 C CA . GLY A 1 211 ? -5.691 3.514 19.566 1.00 98.12 211 GLY A CA 1
ATOM 1734 C C . GLY A 1 211 ? -5.997 2.297 20.448 1.00 98.12 211 GLY A C 1
ATOM 1735 O O . GLY A 1 211 ? -6.242 1.212 19.924 1.00 98.12 211 GLY A O 1
ATOM 1736 N N . GLY A 1 212 ? -6.100 2.493 21.768 1.00 98.31 212 GLY A N 1
ATOM 1737 C CA . GLY A 1 212 ? -6.457 1.433 22.718 1.00 98.31 212 GLY A CA 1
ATOM 1738 C C . GLY A 1 212 ? -7.849 0.841 22.474 1.00 98.31 212 GLY A C 1
ATOM 1739 O O . GLY A 1 212 ? -8.010 -0.379 22.449 1.00 98.31 212 GLY A O 1
ATOM 1740 N N . GLN A 1 213 ? -8.851 1.671 22.159 1.00 98.69 213 GLN A N 1
ATOM 1741 C CA . GLN A 1 213 ? -10.183 1.173 21.789 1.00 98.69 213 GLN A CA 1
ATOM 1742 C C . GLN A 1 213 ? -10.151 0.324 20.507 1.00 98.69 213 GLN A C 1
ATOM 1744 O O . GLN A 1 213 ? -10.829 -0.701 20.437 1.00 98.69 213 GLN A O 1
ATOM 1749 N N . ILE A 1 214 ? -9.355 0.698 19.496 1.00 98.75 214 ILE A N 1
ATOM 1750 C CA . ILE A 1 214 ? -9.179 -0.118 18.279 1.00 98.75 214 ILE A CA 1
ATOM 1751 C C . ILE A 1 214 ? -8.572 -1.481 18.632 1.00 98.75 214 ILE A C 1
ATOM 1753 O O . ILE A 1 214 ? -9.034 -2.503 18.123 1.00 98.75 214 ILE A O 1
ATOM 1757 N N . GLU A 1 215 ? -7.579 -1.527 19.522 1.00 98.44 215 GLU A N 1
ATOM 1758 C CA . GLU A 1 215 ? -6.992 -2.793 19.968 1.00 98.44 215 GLU A CA 1
ATOM 1759 C C . GLU A 1 215 ? -8.009 -3.692 20.675 1.00 98.44 215 GLU A C 1
ATOM 1761 O O . GLU A 1 215 ? -8.059 -4.892 20.392 1.00 98.44 215 GLU A O 1
ATOM 1766 N N . GLU A 1 216 ? -8.856 -3.133 21.542 1.00 98.56 216 GLU A N 1
ATOM 1767 C CA . GLU A 1 216 ? -9.922 -3.896 22.197 1.00 98.56 216 GLU A CA 1
ATOM 1768 C C . GLU A 1 216 ? -10.961 -4.413 21.194 1.00 98.56 216 GLU A C 1
ATOM 1770 O O . GLU A 1 216 ? -11.340 -5.584 21.259 1.00 98.56 216 GLU A O 1
ATOM 1775 N N . VAL A 1 217 ? -11.348 -3.618 20.187 1.00 98.75 217 VAL A N 1
ATOM 1776 C CA . VAL A 1 217 ? -12.200 -4.104 19.083 1.00 98.75 217 VAL A CA 1
ATOM 1777 C C . VAL A 1 217 ? -11.558 -5.304 18.390 1.00 98.75 217 VAL A C 1
ATOM 1779 O O . VAL A 1 217 ? -12.218 -6.320 18.174 1.00 98.75 217 VAL A O 1
ATOM 1782 N N . VAL A 1 218 ? -10.266 -5.228 18.068 1.00 98.56 218 VAL A N 1
ATOM 1783 C CA . VAL A 1 218 ? -9.541 -6.312 17.387 1.00 98.56 218 VAL A CA 1
ATOM 1784 C C . VAL A 1 218 ? -9.464 -7.569 18.261 1.00 98.56 218 VAL A C 1
ATOM 1786 O O . VAL A 1 218 ? -9.651 -8.683 17.761 1.00 98.56 218 VAL A O 1
ATOM 1789 N N . LYS A 1 219 ? -9.254 -7.422 19.576 1.00 98.38 219 LYS A N 1
ATOM 1790 C CA . LYS A 1 219 ? -9.326 -8.541 20.531 1.00 98.38 219 LYS A CA 1
ATOM 1791 C C . LYS A 1 219 ? -10.739 -9.136 20.579 1.00 98.38 219 LYS A C 1
ATOM 1793 O O . LYS A 1 219 ? -10.865 -10.359 20.536 1.00 98.38 219 LYS A O 1
ATOM 1798 N N . GLY A 1 220 ? -11.778 -8.301 20.594 1.00 97.81 220 GLY A N 1
ATOM 1799 C CA . GLY A 1 220 ? -13.182 -8.714 20.521 1.00 97.81 220 GLY A CA 1
ATOM 1800 C C . GLY A 1 220 ? -13.494 -9.521 19.260 1.00 97.81 220 GLY A C 1
ATOM 1801 O O . GLY A 1 220 ? -14.063 -10.608 19.355 1.00 97.81 220 GLY A O 1
ATOM 1802 N N . ILE A 1 221 ? -13.029 -9.063 18.089 1.00 98.19 221 ILE A N 1
ATOM 1803 C CA . ILE A 1 221 ? -13.138 -9.793 16.811 1.00 98.19 221 ILE A CA 1
ATOM 1804 C C . ILE A 1 221 ? -12.469 -11.166 16.922 1.00 98.19 221 ILE A C 1
ATOM 1806 O O . ILE A 1 221 ? -13.075 -12.178 16.573 1.00 98.19 221 ILE A O 1
ATOM 1810 N N . ARG A 1 222 ? -11.244 -11.220 17.458 1.00 97.81 222 ARG A N 1
ATOM 1811 C CA . ARG A 1 222 ? -10.493 -12.471 17.641 1.00 97.81 222 ARG A CA 1
ATOM 1812 C C . ARG A 1 222 ? -11.206 -13.465 18.564 1.00 97.81 222 ARG A C 1
ATOM 1814 O O . ARG A 1 222 ? -11.079 -14.670 18.357 1.00 97.81 222 ARG A O 1
ATOM 1821 N N . PHE A 1 223 ? -11.908 -12.988 19.592 1.00 96.00 223 PHE A N 1
ATOM 1822 C CA . PHE A 1 223 ? -12.627 -13.849 20.538 1.00 96.00 223 PHE A CA 1
ATOM 1823 C C . PHE A 1 223 ? -14.068 -14.169 20.121 1.00 96.00 223 PHE A C 1
ATOM 1825 O O . PHE A 1 223 ? -14.637 -15.124 20.648 1.00 96.00 223 PHE A O 1
ATOM 1832 N N . GLY A 1 224 ? -14.618 -13.453 19.137 1.00 93.12 224 GLY A N 1
ATOM 1833 C CA . GLY A 1 224 ? -15.851 -13.824 18.441 1.00 93.12 224 GLY A CA 1
ATOM 1834 C C . GLY A 1 224 ? -16.979 -12.794 18.481 1.00 93.12 224 GLY A C 1
ATOM 1835 O O . GLY A 1 224 ? -18.009 -13.046 17.864 1.00 93.12 224 GLY A O 1
ATOM 1836 N N . ASP A 1 225 ? -16.806 -11.644 19.141 1.00 94.06 225 ASP A N 1
ATOM 1837 C CA . ASP A 1 225 ? -17.825 -10.585 19.173 1.00 94.06 225 ASP A CA 1
ATOM 1838 C C . ASP A 1 225 ? -17.216 -9.177 19.109 1.00 94.06 225 ASP A C 1
ATOM 1840 O O . ASP A 1 225 ? -17.201 -8.403 20.065 1.00 94.06 225 ASP A O 1
ATOM 1844 N N . GLY A 1 226 ? -16.699 -8.827 17.930 1.00 95.00 226 GLY A N 1
ATOM 1845 C CA . GLY A 1 226 ? -16.226 -7.469 17.658 1.00 95.00 226 GLY A CA 1
ATOM 1846 C C . GLY A 1 226 ? -17.345 -6.428 17.599 1.00 95.00 226 GLY A C 1
ATOM 1847 O O . GLY A 1 226 ? -17.090 -5.258 17.869 1.00 95.00 226 GLY A O 1
ATOM 1848 N N . LYS A 1 227 ? -18.578 -6.836 17.260 1.00 97.31 227 LYS A N 1
ATOM 1849 C CA . LYS A 1 227 ? -19.710 -5.916 17.061 1.00 97.31 227 LYS A CA 1
ATOM 1850 C C . LYS A 1 227 ? -20.215 -5.345 18.378 1.00 97.31 227 LYS A C 1
ATOM 1852 O O . LYS A 1 227 ? -20.570 -4.170 18.417 1.00 97.31 227 LYS A O 1
ATOM 1857 N N . LEU A 1 228 ? -20.252 -6.154 19.439 1.00 97.19 228 LEU A N 1
ATOM 1858 C CA . LEU A 1 228 ? -20.581 -5.675 20.779 1.00 97.19 228 LEU A CA 1
ATOM 1859 C C . LEU A 1 228 ? -19.563 -4.635 21.249 1.00 97.19 228 LEU A C 1
ATOM 1861 O O . LEU A 1 228 ? -19.951 -3.560 21.697 1.00 97.19 228 LEU A O 1
ATOM 1865 N N . VAL A 1 229 ? -18.275 -4.950 21.107 1.00 97.50 229 VAL A N 1
ATOM 1866 C CA . VAL A 1 229 ? -17.176 -4.095 21.571 1.00 97.50 229 VAL A CA 1
ATOM 1867 C C . VAL A 1 229 ? -17.142 -2.779 20.791 1.00 97.50 229 VAL A C 1
ATOM 1869 O O . VAL A 1 229 ? -16.919 -1.724 21.371 1.00 97.50 229 VAL A O 1
ATOM 1872 N N . SER A 1 230 ? -17.437 -2.807 19.490 1.00 98.12 230 SER A N 1
ATOM 1873 C CA . SER A 1 230 ? -17.363 -1.638 18.611 1.00 98.12 230 SER A CA 1
ATOM 1874 C C . SER A 1 230 ? -18.664 -0.829 18.492 1.00 98.12 230 SER A C 1
ATOM 1876 O O . SER A 1 230 ? -18.853 -0.140 17.483 1.00 98.12 230 SER A O 1
ATOM 1878 N N . LYS A 1 231 ? -19.599 -0.941 19.445 1.00 98.19 231 LYS A N 1
ATOM 1879 C CA . LYS A 1 231 ? -20.859 -0.181 19.402 1.00 98.19 231 LYS A CA 1
ATOM 1880 C C . LYS A 1 231 ? -20.610 1.330 19.466 1.00 98.19 231 LYS A C 1
ATOM 1882 O O . LYS A 1 231 ? -19.695 1.798 20.144 1.00 98.19 231 LYS A O 1
ATOM 1887 N N . LYS A 1 232 ? -21.459 2.087 18.768 1.00 98.19 232 LYS A N 1
ATOM 1888 C CA . LYS A 1 232 ? -21.359 3.543 18.610 1.00 98.19 232 LYS A CA 1
ATOM 1889 C C . LYS A 1 232 ? -22.698 4.215 18.902 1.00 98.19 232 LYS A C 1
ATOM 1891 O O . LYS A 1 232 ? -23.735 3.562 18.785 1.00 98.19 232 LYS A O 1
ATOM 1896 N N . ASP A 1 233 ? -22.652 5.485 19.284 1.00 97.38 233 ASP A N 1
ATOM 1897 C CA . ASP A 1 233 ? -23.826 6.358 19.360 1.00 97.38 233 ASP A CA 1
ATOM 1898 C C . ASP A 1 233 ? -24.239 6.868 17.962 1.00 97.38 233 ASP A C 1
ATOM 1900 O O . ASP A 1 233 ? -23.648 6.490 16.944 1.00 97.38 233 ASP A O 1
ATOM 1904 N N . GLU A 1 234 ? -25.267 7.720 17.907 1.00 96.75 234 GLU A N 1
ATOM 1905 C CA . GLU A 1 234 ? -25.776 8.317 16.660 1.00 96.75 234 GLU A CA 1
ATOM 1906 C C . GLU A 1 234 ? -24.731 9.191 15.947 1.00 96.75 234 GLU A C 1
ATOM 1908 O O . GLU A 1 234 ? -24.690 9.234 14.717 1.00 96.75 234 GLU A O 1
ATOM 1913 N N . ASP A 1 235 ? -23.833 9.820 16.707 1.00 96.44 235 ASP A N 1
ATOM 1914 C CA . ASP A 1 235 ? -22.740 10.640 16.187 1.00 96.44 235 ASP A CA 1
ATOM 1915 C C . ASP A 1 235 ? -21.526 9.797 15.755 1.00 96.44 235 ASP A C 1
ATOM 1917 O O . ASP A 1 235 ? -20.544 10.323 15.216 1.00 96.44 235 ASP A O 1
ATOM 1921 N N . GLY A 1 236 ? -21.541 8.488 16.004 1.00 96.50 236 GLY A N 1
ATOM 1922 C CA . GLY A 1 236 ? -20.456 7.569 15.694 1.00 96.50 236 GLY A CA 1
ATOM 1923 C C . GLY A 1 236 ? -19.325 7.535 16.727 1.00 96.50 236 GLY A C 1
ATOM 1924 O O . GLY A 1 236 ? -18.272 6.976 16.412 1.00 96.50 236 GLY A O 1
ATOM 1925 N N . ASN A 1 237 ? -19.480 8.113 17.920 1.00 98.06 237 ASN A N 1
ATOM 1926 C CA . ASN A 1 237 ? -18.516 7.925 19.008 1.00 98.06 237 ASN A CA 1
ATOM 1927 C C . ASN A 1 237 ? -18.673 6.517 19.609 1.00 98.06 237 ASN A C 1
ATOM 1929 O O . ASN A 1 237 ? -19.799 6.027 19.717 1.00 98.06 237 ASN A O 1
ATOM 1933 N N . PRO A 1 238 ? -17.578 5.851 20.015 1.00 98.19 238 PRO A N 1
ATOM 1934 C CA . PRO A 1 238 ? -17.673 4.602 20.768 1.00 98.19 238 PRO A CA 1
ATOM 1935 C C . PRO A 1 238 ? -18.446 4.818 22.076 1.00 98.19 238 PRO A C 1
ATOM 1937 O O . PRO A 1 238 ? -18.117 5.720 22.843 1.00 98.19 238 PRO A O 1
ATOM 1940 N N . ILE A 1 239 ? -19.447 3.971 22.349 1.00 98.31 239 ILE A N 1
ATOM 1941 C CA . ILE A 1 239 ? -20.260 4.085 23.580 1.00 98.31 239 ILE A CA 1
ATOM 1942 C C . ILE A 1 239 ? -19.542 3.553 24.822 1.00 98.31 239 ILE A C 1
ATOM 1944 O O . ILE A 1 239 ? -19.961 3.835 25.939 1.00 98.31 239 ILE A O 1
ATOM 1948 N N . TYR A 1 240 ? -18.488 2.762 24.624 1.00 98.25 240 TYR A N 1
ATOM 1949 C CA . TYR A 1 240 ? -17.656 2.227 25.691 1.00 98.25 240 TYR A CA 1
ATOM 1950 C C . TYR A 1 240 ? -16.287 2.902 25.657 1.00 98.25 240 TYR A C 1
ATOM 1952 O O . TYR A 1 240 ? -15.670 3.026 24.596 1.00 98.25 240 TYR A O 1
ATOM 1960 N N . ASN A 1 241 ? -15.782 3.305 26.818 1.00 98.00 241 ASN A N 1
ATOM 1961 C CA . ASN A 1 241 ? -14.385 3.693 26.968 1.00 98.00 241 ASN A CA 1
ATOM 1962 C C . ASN A 1 241 ? -13.463 2.456 26.911 1.00 98.00 241 ASN A C 1
ATOM 1964 O O . ASN A 1 241 ? -13.921 1.315 26.971 1.00 98.00 241 ASN A O 1
ATOM 1968 N N . GLU A 1 242 ? -12.154 2.679 26.797 1.00 98.00 242 GLU A N 1
ATOM 1969 C CA . GLU A 1 242 ? -11.157 1.605 26.672 1.00 98.00 242 GLU A CA 1
ATOM 1970 C C . GLU A 1 242 ? -11.230 0.562 27.803 1.00 98.00 242 GLU A C 1
ATOM 1972 O O . GLU A 1 242 ? -11.184 -0.638 27.537 1.00 98.00 242 GLU A O 1
ATOM 1977 N N . TYR A 1 243 ? -11.418 0.997 29.052 1.00 98.25 243 TYR A N 1
ATOM 1978 C CA . TYR A 1 243 ? -11.481 0.102 30.211 1.00 98.25 243 TYR A CA 1
ATOM 1979 C C . TYR A 1 243 ? -12.768 -0.730 30.233 1.00 98.25 243 TYR A C 1
ATOM 1981 O O . TYR A 1 243 ? -12.724 -1.931 30.484 1.00 98.25 243 TYR A O 1
ATOM 1989 N N . GLN A 1 244 ? -13.911 -0.136 29.883 1.00 98.62 244 GLN A N 1
ATOM 1990 C CA . GLN A 1 244 ? -15.163 -0.878 29.706 1.00 98.62 244 GLN A CA 1
ATOM 1991 C C . GLN A 1 244 ? -15.028 -1.922 28.585 1.00 98.62 244 GLN A C 1
ATOM 1993 O O . GLN A 1 244 ? -15.449 -3.068 28.745 1.00 98.62 244 GLN A O 1
ATOM 1998 N N . MET A 1 245 ? -14.398 -1.559 27.461 1.00 98.50 245 MET A N 1
ATOM 1999 C CA . MET A 1 245 ? -14.154 -2.487 26.351 1.00 98.50 245 MET A CA 1
ATOM 2000 C C . MET A 1 245 ? -13.272 -3.659 26.782 1.00 98.50 245 MET A C 1
ATOM 2002 O O . MET A 1 245 ? -13.601 -4.794 26.448 1.00 98.50 245 MET A O 1
ATOM 2006 N N . TYR A 1 246 ? -12.224 -3.413 27.572 1.00 98.38 246 TYR A N 1
ATOM 2007 C CA . TYR A 1 246 ? -11.379 -4.466 28.140 1.00 98.38 246 TYR A CA 1
ATOM 2008 C C . TYR A 1 246 ? -12.185 -5.476 28.973 1.00 98.38 246 TYR A C 1
ATOM 2010 O O . TYR A 1 246 ? -12.062 -6.690 28.780 1.00 98.38 246 TYR A O 1
ATOM 2018 N N . GLU A 1 247 ? -13.064 -5.000 29.857 1.00 98.44 247 GLU A N 1
ATOM 2019 C CA . GLU A 1 247 ? -13.905 -5.871 30.687 1.00 98.44 247 GLU A CA 1
ATOM 2020 C C . GLU A 1 247 ? -14.880 -6.705 29.836 1.00 98.44 247 GLU A C 1
ATOM 2022 O O . GLU A 1 247 ? -15.090 -7.898 30.088 1.00 98.44 247 GLU A O 1
ATOM 2027 N N . ILE A 1 248 ? -15.447 -6.120 28.778 1.00 98.44 248 ILE A N 1
ATOM 2028 C CA . ILE A 1 248 ? -16.296 -6.840 27.819 1.00 98.44 248 ILE A CA 1
ATOM 2029 C C . ILE A 1 248 ? -15.474 -7.899 27.068 1.00 98.44 248 ILE A C 1
ATOM 2031 O O . ILE A 1 248 ? -15.862 -9.069 27.025 1.00 98.44 248 ILE A O 1
ATOM 2035 N N . VAL A 1 249 ? -14.315 -7.522 26.523 1.00 98.31 249 VAL A N 1
ATOM 2036 C CA . VAL A 1 249 ? -13.406 -8.397 25.764 1.00 98.31 249 VAL A CA 1
ATOM 2037 C C . VAL A 1 249 ? -12.957 -9.596 26.593 1.00 98.31 249 VAL A C 1
ATOM 2039 O O . VAL A 1 249 ? -12.971 -10.725 26.093 1.00 98.31 249 VAL A O 1
ATOM 2042 N N . GLU A 1 250 ? -12.604 -9.397 27.862 1.00 97.94 250 GLU A N 1
ATOM 2043 C CA . GLU A 1 250 ? -12.241 -10.501 28.750 1.00 97.94 250 GLU A CA 1
ATOM 2044 C C . GLU A 1 250 ? -13.442 -11.411 29.049 1.00 97.94 250 GLU A C 1
ATOM 2046 O O . GLU A 1 250 ? -13.297 -12.635 29.066 1.00 97.94 250 GLU A O 1
ATOM 2051 N N . GLY A 1 251 ? -14.652 -10.864 29.195 1.00 97.44 251 GLY A N 1
ATOM 2052 C CA . GLY A 1 251 ? -15.866 -11.681 29.279 1.00 97.44 251 GLY A CA 1
ATOM 2053 C C . GLY A 1 251 ? -16.080 -12.570 28.063 1.00 97.44 251 GLY A C 1
ATOM 2054 O O . GLY A 1 251 ? -16.305 -13.773 28.218 1.00 97.44 251 GLY A O 1
ATOM 2055 N N . ILE A 1 252 ? -15.941 -12.004 26.859 1.00 97.06 252 ILE A N 1
ATOM 2056 C CA . ILE A 1 252 ? -16.046 -12.739 25.590 1.00 97.06 252 ILE A CA 1
ATOM 2057 C C . ILE A 1 252 ? -14.981 -13.842 25.542 1.00 97.06 252 ILE A C 1
ATOM 2059 O O . ILE A 1 252 ? -15.293 -15.004 25.270 1.00 97.06 252 ILE A O 1
ATOM 2063 N N . ARG A 1 253 ? -13.728 -13.512 25.882 1.00 96.50 253 ARG A N 1
ATOM 2064 C CA . ARG A 1 253 ? -12.597 -14.452 25.911 1.00 96.50 253 ARG A CA 1
ATOM 2065 C C . ARG A 1 253 ? -12.870 -15.673 26.785 1.00 96.50 253 ARG A C 1
ATOM 2067 O O . ARG A 1 253 ? -12.506 -16.793 26.413 1.00 96.50 253 ARG A O 1
ATOM 2074 N N . PHE A 1 254 ? -13.505 -15.472 27.937 1.00 95.06 254 PHE A N 1
ATOM 2075 C CA . PHE A 1 254 ? -13.874 -16.552 28.849 1.00 95.06 254 PHE A CA 1
ATOM 2076 C C . PHE A 1 254 ? -15.261 -17.138 28.571 1.00 95.06 254 PHE A C 1
ATOM 2078 O O . PHE A 1 254 ? -15.635 -18.108 29.231 1.00 95.06 254 PHE A O 1
ATOM 2085 N N . GLY A 1 255 ? -16.009 -16.630 27.588 1.00 94.81 255 GLY A N 1
ATOM 2086 C CA . GLY A 1 255 ? -17.372 -17.057 27.269 1.00 94.81 255 GLY A CA 1
ATOM 2087 C C . GLY A 1 255 ? -18.323 -16.870 28.450 1.00 94.81 255 GLY A C 1
ATOM 2088 O O . GLY A 1 255 ? -18.978 -17.834 28.864 1.00 94.81 255 GLY A O 1
ATOM 2089 N N . LEU A 1 256 ? -18.283 -15.691 29.067 1.00 95.50 256 LEU A N 1
ATOM 2090 C CA . LEU A 1 256 ? -19.224 -15.241 30.093 1.00 95.50 256 LEU A CA 1
ATOM 2091 C C . LEU A 1 256 ? -20.444 -14.586 29.430 1.00 95.50 256 LEU A C 1
ATOM 2093 O O . LEU A 1 256 ? -20.405 -14.256 28.247 1.00 95.50 256 LEU A O 1
ATOM 2097 N N . ARG A 1 257 ? -21.527 -14.406 30.192 1.00 95.00 257 ARG A N 1
ATOM 2098 C CA . ARG A 1 257 ? -22.741 -13.715 29.731 1.00 95.00 257 ARG A CA 1
ATOM 2099 C C . ARG A 1 257 ? -22.520 -12.207 29.784 1.00 95.00 257 ARG A C 1
ATOM 2101 O O . ARG A 1 257 ? -22.855 -11.548 30.764 1.00 95.00 257 ARG A O 1
ATOM 2108 N N . THR A 1 258 ? -21.865 -11.674 28.759 1.00 95.94 258 THR A N 1
ATOM 2109 C CA . THR A 1 258 ? -21.463 -10.262 28.687 1.00 95.94 258 THR A CA 1
ATOM 2110 C C . THR A 1 258 ? -22.658 -9.316 28.666 1.00 95.94 258 THR A C 1
ATOM 2112 O O . THR A 1 258 ? -22.526 -8.164 29.072 1.00 95.94 258 THR A O 1
ATOM 2115 N N . GLU A 1 259 ? -23.841 -9.786 28.266 1.00 95.75 259 GLU A N 1
ATOM 2116 C CA . GLU A 1 259 ? -25.078 -9.000 28.274 1.00 95.75 259 GLU A CA 1
ATOM 2117 C C . GLU A 1 259 ? -25.472 -8.533 29.681 1.00 95.75 259 GLU A C 1
ATOM 2119 O O . GLU A 1 259 ? -26.167 -7.529 29.810 1.00 95.75 259 GLU A O 1
ATOM 2124 N N . GLU A 1 260 ? -25.010 -9.223 30.730 1.00 95.94 260 GLU A N 1
ATOM 2125 C CA . GLU A 1 260 ? -25.330 -8.887 32.121 1.00 95.94 260 GLU A CA 1
ATOM 2126 C C . GLU A 1 260 ? -24.624 -7.614 32.612 1.00 95.94 260 GLU A C 1
ATOM 2128 O O . GLU A 1 260 ? -25.091 -6.989 33.561 1.00 95.94 260 GLU A O 1
ATOM 2133 N N . TYR A 1 261 ? -23.527 -7.204 31.965 1.00 96.75 261 TYR A N 1
ATOM 2134 C CA . TYR A 1 261 ? -22.738 -6.048 32.405 1.00 96.75 261 TYR A CA 1
ATOM 2135 C C . TYR A 1 261 ? -22.273 -5.111 31.284 1.00 96.75 261 TYR A C 1
ATOM 2137 O O . TYR A 1 261 ? -21.711 -4.062 31.577 1.00 96.75 261 TYR A O 1
ATOM 2145 N N . SER A 1 262 ? -22.525 -5.415 30.006 1.00 96.06 262 SER A N 1
ATOM 2146 C CA . SER A 1 262 ? -22.143 -4.551 28.869 1.00 96.06 262 SER A CA 1
ATOM 2147 C C . SER A 1 262 ? -23.046 -3.310 28.737 1.00 96.06 262 SER A C 1
ATOM 2149 O O . SER A 1 262 ? -23.679 -3.089 27.701 1.00 96.06 262 SER A O 1
ATOM 2151 N N . ASN A 1 263 ? -23.119 -2.485 29.781 1.00 96.44 263 ASN A N 1
ATOM 2152 C CA . ASN A 1 263 ? -23.936 -1.277 29.854 1.00 96.44 263 ASN A CA 1
ATOM 2153 C C . ASN A 1 263 ? -23.051 -0.014 29.802 1.00 96.44 263 ASN A C 1
ATOM 2155 O O . ASN A 1 263 ? -22.275 0.193 30.727 1.00 96.44 263 ASN A O 1
ATOM 2159 N N . PRO A 1 264 ? -23.184 0.865 28.792 1.00 95.50 264 PRO A N 1
ATOM 2160 C CA . PRO A 1 264 ? -22.385 2.094 28.684 1.00 95.50 264 PRO A CA 1
ATOM 2161 C C . PRO A 1 264 ? -22.429 3.006 29.917 1.00 95.50 264 PRO A C 1
ATOM 2163 O O . PRO A 1 264 ? -21.459 3.700 30.205 1.00 95.50 264 PRO A O 1
ATOM 2166 N N . ASN A 1 265 ? -23.543 2.984 30.658 1.00 96.94 265 ASN A N 1
ATOM 2167 C CA . ASN A 1 265 ? -23.744 3.803 31.856 1.00 96.94 265 ASN A CA 1
ATOM 2168 C C . ASN A 1 265 ? -23.094 3.212 33.120 1.00 96.94 265 ASN A C 1
ATOM 2170 O O . ASN A 1 265 ? -23.129 3.846 34.170 1.00 96.94 265 ASN A O 1
ATOM 2174 N N . MET A 1 266 ? -22.553 1.996 33.039 1.00 96.75 266 MET A N 1
ATOM 2175 C CA . MET A 1 266 ? -21.879 1.306 34.138 1.00 96.75 266 MET A CA 1
ATOM 2176 C C . MET A 1 266 ? -20.379 1.589 34.084 1.00 96.75 266 MET A C 1
ATOM 2178 O O . MET A 1 266 ? -19.780 1.498 33.018 1.00 96.75 266 MET A O 1
ATOM 2182 N N . SER A 1 267 ? -19.744 1.892 35.211 1.00 97.81 267 SER A N 1
ATOM 2183 C CA . SER A 1 267 ? -18.285 2.065 35.257 1.00 97.81 267 SER A CA 1
ATOM 2184 C C . SER A 1 267 ? -17.544 0.756 34.945 1.00 97.81 267 SER A C 1
ATOM 2186 O O . SER A 1 267 ? -18.058 -0.338 35.177 1.00 97.81 267 SER A O 1
ATOM 2188 N N . ASP A 1 268 ? -16.306 0.845 34.457 1.00 97.50 268 ASP A N 1
ATOM 2189 C CA . ASP A 1 268 ? -15.439 -0.323 34.247 1.00 97.50 268 ASP A CA 1
ATOM 2190 C C . ASP A 1 268 ? -15.223 -1.121 35.546 1.00 97.50 268 ASP A C 1
ATOM 2192 O O . ASP A 1 268 ? -15.179 -2.350 35.523 1.00 97.50 268 ASP A O 1
ATOM 2196 N N . PHE A 1 269 ? -15.190 -0.442 36.696 1.00 98.00 269 PHE A N 1
ATOM 2197 C CA . PHE A 1 269 ? -15.101 -1.087 38.003 1.00 98.00 269 PHE A CA 1
ATOM 2198 C C . PHE A 1 269 ? -16.325 -1.961 38.315 1.00 98.00 269 PHE A C 1
ATOM 2200 O O . PHE A 1 269 ? -16.174 -3.112 38.727 1.00 98.00 269 PHE A O 1
ATOM 2207 N N . GLU A 1 270 ? -17.537 -1.452 38.090 1.00 98.00 270 GLU A N 1
ATOM 2208 C CA . GLU A 1 270 ? -18.773 -2.227 38.269 1.00 98.00 270 GLU A CA 1
ATOM 2209 C C . GLU A 1 270 ? -18.846 -3.398 37.277 1.00 98.00 270 GLU A C 1
ATOM 2211 O O . GLU A 1 270 ? -19.166 -4.524 37.669 1.00 98.00 270 GLU A O 1
ATOM 2216 N N . MET A 1 271 ? -18.464 -3.169 36.012 1.00 98.06 271 MET A N 1
ATOM 2217 C CA . MET A 1 271 ? -18.373 -4.228 34.999 1.00 98.06 271 MET A CA 1
ATOM 2218 C C . MET A 1 271 ? -17.423 -5.341 35.437 1.00 98.06 271 MET A C 1
ATOM 2220 O O . MET A 1 271 ? -17.753 -6.526 35.337 1.00 98.06 271 MET A O 1
ATOM 2224 N N . ARG A 1 272 ? -16.259 -4.964 35.972 1.00 97.88 272 ARG A N 1
ATOM 2225 C CA . ARG A 1 272 ? -15.262 -5.895 36.487 1.00 97.88 272 ARG A CA 1
ATOM 2226 C C . ARG A 1 272 ? -15.798 -6.734 37.637 1.00 97.88 272 ARG A C 1
ATOM 2228 O O . ARG A 1 272 ? -15.599 -7.948 37.635 1.00 97.88 272 ARG A O 1
ATOM 2235 N N . GLN A 1 273 ? -16.499 -6.122 38.591 1.00 97.69 273 GLN A N 1
ATOM 2236 C CA . GLN A 1 273 ? -17.094 -6.849 39.714 1.00 97.69 273 GLN A CA 1
ATOM 2237 C C . GLN A 1 273 ? -18.088 -7.912 39.236 1.00 97.69 273 GLN A C 1
ATOM 2239 O O . GLN A 1 273 ? -18.017 -9.061 39.676 1.00 97.69 273 GLN A O 1
ATOM 2244 N N . ILE A 1 274 ? -18.977 -7.564 38.299 1.00 97.62 274 ILE A N 1
ATOM 2245 C CA . ILE A 1 274 ? -19.941 -8.524 37.743 1.00 97.62 274 ILE A CA 1
ATOM 2246 C C . ILE A 1 274 ? -19.211 -9.618 36.952 1.00 97.62 274 ILE A C 1
ATOM 2248 O O . ILE A 1 274 ? -19.504 -10.804 37.120 1.00 97.62 274 ILE A O 1
ATOM 2252 N N . ARG A 1 275 ? -18.205 -9.260 36.143 1.00 97.19 275 ARG A N 1
ATOM 2253 C CA . ARG A 1 275 ? -17.385 -10.229 35.403 1.00 97.19 275 ARG A CA 1
ATOM 2254 C C . ARG A 1 275 ? -16.698 -11.233 36.334 1.00 97.19 275 ARG A C 1
ATOM 2256 O O . ARG A 1 275 ? -16.750 -12.434 36.069 1.00 97.19 275 ARG A O 1
ATOM 2263 N N . GLU A 1 276 ? -16.074 -10.770 37.415 1.00 96.19 276 GLU A N 1
ATOM 2264 C CA . GLU A 1 276 ? -15.392 -11.617 38.406 1.00 96.19 276 GLU A CA 1
ATOM 2265 C C . GLU A 1 276 ? -16.378 -12.542 39.148 1.00 96.19 276 GLU A C 1
ATOM 2267 O O . GLU A 1 276 ? -16.076 -13.718 39.387 1.00 96.19 276 GLU A O 1
ATOM 2272 N N . GLN A 1 277 ? -17.592 -12.062 39.443 1.00 95.88 277 GLN A N 1
ATOM 2273 C CA . GLN A 1 277 ? -18.670 -12.886 40.002 1.00 95.88 277 GLN A CA 1
ATOM 2274 C C . GLN A 1 277 ? -19.110 -13.988 39.027 1.00 95.88 277 GLN A C 1
ATOM 2276 O O . GLN A 1 277 ? -19.165 -15.159 39.411 1.00 95.88 277 GLN A O 1
ATOM 2281 N N . LEU A 1 278 ? -19.360 -13.646 37.757 1.00 94.69 278 LEU A N 1
ATOM 2282 C CA . LEU A 1 278 ? -19.724 -14.610 36.710 1.00 94.69 278 LEU A CA 1
ATOM 2283 C C . LEU A 1 278 ? -18.622 -15.647 36.475 1.00 94.69 278 LEU A C 1
ATOM 2285 O O . LEU A 1 278 ? -18.901 -16.832 36.275 1.00 94.69 278 LEU A O 1
ATOM 2289 N N . MET A 1 279 ? -17.362 -15.218 36.530 1.00 92.75 279 MET A N 1
ATOM 2290 C CA . MET A 1 279 ? -16.206 -16.101 36.421 1.00 92.75 279 MET A CA 1
ATOM 2291 C C . MET A 1 279 ? -16.156 -17.102 37.581 1.00 92.75 279 MET A C 1
ATOM 2293 O O . MET A 1 279 ? -16.051 -18.307 37.351 1.00 92.75 279 MET A O 1
ATOM 2297 N N . SER A 1 280 ? -16.339 -16.624 38.814 1.00 91.69 280 SER A N 1
ATOM 2298 C CA . SER A 1 280 ? -16.360 -17.465 40.018 1.00 91.69 280 SER A CA 1
ATOM 2299 C C . SER A 1 280 ? -17.507 -18.482 39.995 1.00 91.69 280 SER A C 1
ATOM 2301 O O . SER A 1 280 ? -17.305 -19.661 40.291 1.00 91.69 280 SER A O 1
ATOM 2303 N N . GLN A 1 281 ? -18.709 -18.064 39.581 1.00 88.50 281 GLN A N 1
ATOM 2304 C CA . GLN A 1 281 ? -19.855 -18.964 39.406 1.00 88.50 281 GLN A CA 1
ATOM 2305 C C . GLN A 1 281 ? -19.565 -20.045 38.358 1.00 88.50 281 GLN A C 1
ATOM 2307 O O . GLN A 1 281 ? -19.839 -21.229 38.576 1.00 88.50 281 GLN A O 1
ATOM 2312 N N . LYS A 1 282 ? -18.957 -19.663 37.231 1.00 83.38 282 LYS A N 1
ATOM 2313 C CA . LYS A 1 282 ? -18.568 -20.603 36.177 1.00 83.38 282 LYS A CA 1
ATOM 2314 C C . LYS A 1 282 ? -17.540 -21.623 36.661 1.00 83.38 282 LYS A C 1
ATOM 2316 O O . LYS A 1 282 ? -17.648 -22.797 36.304 1.00 83.38 282 LYS A O 1
ATOM 2321 N N . ASP A 1 283 ? -16.581 -21.213 37.485 1.00 77.50 283 ASP A N 1
ATOM 2322 C CA . ASP A 1 283 ? -15.588 -22.119 38.063 1.00 77.50 283 ASP A CA 1
ATOM 2323 C C . ASP A 1 283 ? -16.192 -23.081 39.092 1.00 77.50 283 ASP A C 1
ATOM 2325 O O . ASP A 1 283 ? -15.869 -24.273 39.067 1.00 77.50 283 ASP A O 1
ATOM 2329 N N . LEU A 1 284 ? -17.128 -22.616 39.926 1.00 67.38 284 LEU A N 1
ATOM 2330 C CA . LEU A 1 284 ? -17.886 -23.456 40.863 1.00 67.38 284 LEU A CA 1
ATOM 2331 C C . LEU A 1 284 ? -18.712 -24.525 40.131 1.00 67.38 284 LEU A C 1
ATOM 2333 O O . LEU A 1 284 ? -18.628 -25.713 40.448 1.00 67.38 284 LEU A O 1
ATOM 2337 N N . HIS A 1 285 ? -19.450 -24.138 39.089 1.00 59.75 285 HIS A N 1
ATOM 2338 C CA . HIS A 1 285 ? -20.191 -25.089 38.255 1.00 59.75 285 HIS A CA 1
ATOM 2339 C C . HIS A 1 285 ? -19.266 -25.995 37.432 1.00 59.75 285 HIS A C 1
ATOM 2341 O O . HIS A 1 285 ? -19.570 -27.169 37.211 1.00 59.75 285 HIS A O 1
ATOM 2347 N N . GLY A 1 286 ? -18.097 -25.486 37.036 1.00 57.59 286 GLY A N 1
ATOM 2348 C CA . GLY A 1 286 ? -17.022 -26.278 36.456 1.00 57.59 286 GLY A CA 1
ATOM 2349 C C . GLY A 1 286 ? -16.518 -27.353 37.418 1.00 57.59 286 GLY A C 1
ATOM 2350 O O . GLY A 1 286 ? -16.253 -28.465 36.974 1.00 57.59 286 GLY A O 1
ATOM 2351 N N . HIS A 1 287 ? -16.432 -27.066 38.719 1.00 47.47 287 HIS A N 1
ATOM 2352 C CA . HIS A 1 287 ? -16.040 -28.023 39.755 1.00 47.47 287 HIS A CA 1
ATOM 2353 C C . HIS A 1 287 ? -17.100 -29.087 40.061 1.00 47.47 287 HIS A C 1
ATOM 2355 O O . HIS A 1 287 ? -16.727 -30.245 40.240 1.00 47.47 287 HIS A O 1
ATOM 2361 N N . ASN A 1 288 ? -18.395 -28.764 40.007 1.00 44.66 288 ASN A N 1
ATOM 2362 C CA . ASN A 1 288 ? -19.455 -29.772 40.173 1.00 44.66 288 ASN A CA 1
ATOM 2363 C C . ASN A 1 288 ? -19.472 -30.826 39.048 1.00 44.66 288 ASN A C 1
ATOM 2365 O O . ASN A 1 288 ? -19.955 -31.935 39.250 1.00 44.66 288 ASN A O 1
ATOM 2369 N N . ASN A 1 289 ? -18.859 -30.525 37.898 1.00 46.47 289 ASN A N 1
ATOM 2370 C CA . ASN A 1 289 ? -18.638 -31.480 36.808 1.00 46.47 289 ASN A CA 1
ATOM 2371 C C . ASN A 1 289 ? -17.228 -32.122 36.821 1.00 46.47 289 ASN A C 1
ATOM 2373 O O . ASN A 1 289 ? -16.967 -33.057 36.062 1.00 46.47 289 ASN A O 1
ATOM 2377 N N . ARG A 1 290 ? -16.316 -31.695 37.712 1.00 40.44 290 ARG A N 1
ATOM 2378 C CA . ARG A 1 290 ? -14.924 -32.197 37.833 1.00 40.44 290 ARG A CA 1
ATOM 2379 C C . ARG A 1 290 ? -14.789 -33.499 38.637 1.00 40.44 290 ARG A C 1
ATOM 2381 O O . ARG A 1 290 ? -13.684 -33.864 39.026 1.00 40.44 290 ARG A O 1
ATOM 2388 N N . GLY A 1 291 ? -15.867 -34.274 38.769 1.00 41.84 291 GLY A N 1
ATOM 2389 C CA . GLY A 1 291 ? -15.746 -35.732 38.900 1.00 41.84 291 GLY A CA 1
ATOM 2390 C C . GLY A 1 291 ? -15.178 -36.384 37.629 1.00 41.84 291 GLY A C 1
ATOM 2391 O O . GLY A 1 291 ? -14.675 -37.505 37.678 1.00 41.84 291 GLY A O 1
ATOM 2392 N N . ARG A 1 292 ? -15.202 -35.685 36.482 1.00 44.88 292 ARG A N 1
ATOM 2393 C CA . ARG A 1 292 ? -14.570 -36.131 35.236 1.00 44.88 292 ARG A CA 1
ATOM 2394 C C . ARG A 1 292 ? -13.919 -34.960 34.487 1.00 44.88 292 ARG A C 1
ATOM 2396 O O . ARG A 1 292 ? -14.595 -34.139 33.889 1.00 44.88 292 ARG A O 1
ATOM 2403 N N . LEU A 1 293 ? -12.585 -35.016 34.441 1.00 39.06 293 LEU A N 1
ATOM 2404 C CA . LEU A 1 293 ? -11.673 -34.399 33.463 1.00 39.06 293 LEU A CA 1
ATOM 2405 C C . LEU A 1 293 ? -11.094 -33.005 33.783 1.00 39.06 293 LEU A C 1
ATOM 2407 O O . LEU A 1 293 ? -11.738 -32.080 34.265 1.00 39.06 293 LEU A O 1
ATOM 2411 N N . ARG A 1 294 ? -9.782 -32.940 33.532 1.00 39.44 294 ARG A N 1
ATOM 2412 C CA . ARG A 1 294 ? -8.796 -31.934 33.933 1.00 39.44 294 ARG A CA 1
ATOM 2413 C C . ARG A 1 294 ? -8.897 -30.634 33.125 1.00 39.44 294 ARG A C 1
ATOM 2415 O O . ARG A 1 294 ? -9.104 -30.679 31.921 1.00 39.44 294 ARG A O 1
ATOM 2422 N N . ALA A 1 295 ? -8.606 -29.522 33.808 1.00 44.91 295 ALA A N 1
ATOM 2423 C CA . ALA A 1 295 ? -8.040 -28.265 33.300 1.00 44.91 295 ALA A CA 1
ATOM 2424 C C . ALA A 1 295 ? -8.470 -27.836 31.881 1.00 44.91 295 ALA A C 1
ATOM 2426 O O . ALA A 1 295 ? -7.752 -28.052 30.902 1.00 44.91 295 ALA A O 1
ATOM 2427 N N . ASN A 1 296 ? -9.606 -27.140 31.787 1.00 44.56 296 ASN A N 1
ATOM 2428 C CA . ASN A 1 296 ? -9.990 -26.429 30.570 1.00 44.56 296 ASN A CA 1
ATOM 2429 C C . ASN A 1 296 ? -8.990 -25.293 30.293 1.00 44.56 296 ASN A C 1
ATOM 2431 O O . ASN A 1 296 ? -8.971 -24.280 30.987 1.00 44.56 296 ASN A O 1
ATOM 2435 N N . LYS A 1 297 ? -8.153 -25.473 29.268 1.00 49.88 297 LYS A N 1
ATOM 2436 C CA . LYS A 1 297 ? -7.363 -24.401 28.645 1.00 49.88 297 LYS A CA 1
ATOM 2437 C C . LYS A 1 297 ? -8.282 -23.492 27.805 1.00 49.88 297 LYS A C 1
ATOM 2439 O O . LYS A 1 297 ? -9.320 -23.969 27.339 1.00 49.88 297 LYS A O 1
ATOM 2444 N N . PRO A 1 298 ? -7.912 -22.215 27.577 1.00 47.50 298 PRO A N 1
ATOM 2445 C CA . PRO A 1 298 ? -8.665 -21.305 26.710 1.00 47.50 298 PRO A CA 1
ATOM 2446 C C . PRO A 1 298 ? -8.900 -21.922 25.325 1.00 47.50 298 PRO A C 1
ATOM 2448 O O . PRO A 1 298 ? -8.028 -22.624 24.803 1.00 47.50 298 PRO A O 1
ATOM 2451 N N . LYS A 1 299 ? -10.075 -21.660 24.732 1.00 46.00 299 LYS A N 1
ATOM 2452 C CA . LYS A 1 299 ? -10.431 -22.139 23.388 1.00 46.00 299 LYS A CA 1
ATOM 2453 C C . LYS A 1 299 ? -9.381 -21.648 22.384 1.00 46.00 299 LYS A C 1
ATOM 2455 O O . LYS A 1 299 ? -9.355 -20.473 22.033 1.00 46.00 299 LYS A O 1
ATOM 2460 N N . LYS A 1 300 ? -8.517 -22.551 21.911 1.00 42.16 300 LYS A N 1
ATOM 2461 C CA . LYS A 1 300 ? -7.708 -22.312 20.712 1.00 42.16 300 LYS A CA 1
ATOM 2462 C C . LYS A 1 300 ? -8.637 -22.418 19.510 1.00 42.16 300 LYS A C 1
ATOM 2464 O O . LYS A 1 300 ? -9.048 -23.518 19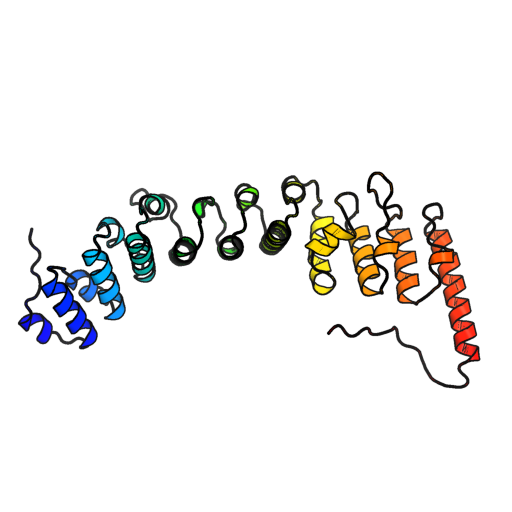.150 1.00 42.16 300 LYS A O 1
ATOM 2469 N N . ILE A 1 301 ? -8.980 -21.283 18.918 1.00 46.78 301 ILE A N 1
ATOM 2470 C CA . ILE A 1 301 ? -9.570 -21.252 17.583 1.00 46.78 301 ILE A CA 1
ATOM 2471 C C . ILE A 1 301 ? -8.394 -21.322 16.608 1.00 46.78 301 ILE A C 1
ATOM 2473 O O . ILE A 1 301 ? -7.497 -20.482 16.650 1.00 46.78 301 ILE A O 1
ATOM 2477 N N . PHE A 1 302 ? -8.351 -22.379 15.799 1.00 36.91 302 PHE A N 1
ATOM 2478 C CA . PHE A 1 302 ? -7.381 -22.508 14.718 1.00 36.91 302 PHE A CA 1
ATOM 2479 C C . PHE A 1 302 ? -7.768 -21.538 13.603 1.00 36.91 302 PHE A C 1
ATOM 2481 O O . PHE A 1 302 ? -8.874 -21.622 13.071 1.00 36.91 302 PHE A O 1
ATOM 2488 N N . VAL A 1 303 ? -6.854 -20.634 13.261 1.00 41.94 303 VAL A N 1
ATOM 2489 C CA . VAL A 1 303 ? -6.915 -19.878 12.010 1.00 41.94 303 VAL A CA 1
ATOM 2490 C C . VAL A 1 303 ? -6.579 -20.874 10.897 1.00 41.94 303 VAL A C 1
ATOM 2492 O O . VAL A 1 303 ? -5.515 -21.496 10.942 1.00 41.94 303 VAL A O 1
ATOM 2495 N N . LYS A 1 304 ? -7.523 -21.105 9.983 1.00 35.72 304 LYS A N 1
ATOM 2496 C CA . LYS A 1 304 ? -7.247 -21.733 8.686 1.00 35.72 304 LYS A CA 1
ATOM 2497 C C . LYS A 1 304 ? -6.820 -20.660 7.702 1.00 35.72 304 LYS A C 1
ATOM 2499 O O . LYS A 1 304 ? -7.406 -19.559 7.787 1.00 35.72 304 LYS A O 1
#

Foldseek 3Di:
DDDDLDDLVRLVPDPDDVLLSVLSVVCVVLVHHCVVVVVVVDDSVLSNLLSLLVSLPPDVVQSPAPADSLLSNLSSLCVVVVDDCVVQVQQGDDPVRHHHDDRVLSSLLSVLVSPFPPPLADCSQADPQCSVLVSVLRNVVFDCNVCRVVRNPDDNLVSNLLSVCSVVVHDCVCVRVPLAPPLLVVLLSVLVVQDRSNCLDPPAAHSQAGSLLSNLLSLCSVLPHSPLSRDADPVRHRLADNLLSVLLSVCSQVVFPSVVQSDSVDDSVRSNVVSVVRVVVVVVVVVVVVVDDDDDDGDDDDDD

pLDDT: mean 87.48, std 14.42, range [33.03, 98.75]

Sequence (304 aa):
MSRPTLTFFEIDKLDIDELSKDELRLAFFHNIDLIYYLNKGKTAEQLREYRIAIQSGVDEDFINLHVGWEVIRYIRMLHNQGYKLDFLRKYMKSPKGKPALEEDTLVKVLKCHLTHNTSSIDFLNVKRDLVDGFIYGLSKGYDLTPLVRVGMKLDEDILYLLINLIGSHIDVRPFINKTWTAEQIEAILRAKPVINPPSLIQNYINNKFTGGQIEEVVKGIRFGDGKLVSKKDEDGNPIYNEYQMYEIVEGIRFGLRTEEYSNPNMSDFEMRQIREQLMSQKDLHGHNNRGRLRANKPKKIFVK

Radius of gyration: 31.67 Å; chains: 1; bounding box: 62×56×86 Å